Protein AF-A0A1V6EMI9-F1 (afdb_monomer_lite)

Secondary structure (DSSP, 8-state):
--SSSEEEEE---SS-SS----EEEEEES-EEE---PPPPTT--GGGGTSPTTEEEEEES-EEEEEES-EEEEESSEEEEEE-TTTTT----S----TT-PPP----BS-EEES-EEEEESSS--GGGTS-SSSSHHHHHHHHHHHH-SS--SEEE--B----TTTEES-B-TTSS-B-BEE-GGG--EEES-EEES-TTSSSS-TT-EE--HHHHHTT---S--S------SSSTTTT---B--------

Sequence (251 aa):
MYDNTGGILVFALKAPPRFKTTENVVVRNNRITDNNTPPFVNASGLVLTIPPGTGVMVLASQNVEVYNNTITKHKTTGVLLISAYAANEEDNSGIKDSQGKVYDNFGKGNYVHNNTIKDFGYAPGGAFAKPGSEGGLKDFTDAFMAGYKNFPAVMWDGVMDPNPAVSAGVDVSTGYPLGGNYTGNYKVCSTANGVTPPVTSVGVSYQNLDLNLFGLMTQTSSFAFPNPPRLEKSGANACTITLPPVTGYPS

pLDDT: mean 73.1, std 16.99, range [35.22, 98.25]

Foldseek 3Di:
DEQAQEAAEQDDDLPDQPTQAGEQAEAADEEFEHQADQPDPPDDDLSLLDWGQERYEYELYEQYEYAHYEFYQGQQARYEYEFCLLSPVPDPDQPQHVPGDGRRRHYFLYEAAHYAFENAAQHIGRCLNCLVDPFQSVCVSCVCVVQPRGAAHYEYAQFDDPPPVFWPQFDCVVVTGGFGWGDDSRFQFYDHYNYPVAQVPHPAGSNYDHHPSNCSSVVQDDPPFPRAPHQPCDDPRHGGRGGHRDDDGDD

Radius of gyration: 16.86 Å; chains: 1; bounding box: 44×45×46 Å

Structure (mmCIF, N/CA/C/O backbone):
data_AF-A0A1V6EMI9-F1
#
_entry.id   AF-A0A1V6EMI9-F1
#
loop_
_atom_site.group_PDB
_atom_site.id
_atom_site.type_symbol
_atom_site.label_atom_id
_atom_site.label_alt_id
_atom_site.label_comp_id
_atom_site.label_asym_id
_atom_site.label_entity_id
_atom_site.label_seq_id
_atom_site.pdbx_PDB_ins_code
_atom_site.Cartn_x
_atom_site.Cartn_y
_atom_site.Cartn_z
_atom_site.occupancy
_atom_site.B_iso_or_equiv
_atom_site.auth_seq_id
_atom_site.auth_comp_id
_atom_site.auth_asym_id
_atom_site.auth_atom_id
_atom_site.pdbx_PDB_model_num
ATOM 1 N N . MET A 1 1 ? -14.556 -11.961 4.311 1.00 82.00 1 MET A N 1
ATOM 2 C CA . MET A 1 1 ? -13.205 -12.527 4.491 1.00 82.00 1 MET A CA 1
ATOM 3 C C . MET A 1 1 ? -12.714 -12.195 5.893 1.00 82.00 1 MET A C 1
ATOM 5 O O . MET A 1 1 ? -12.785 -11.024 6.266 1.00 82.00 1 MET A O 1
ATOM 9 N N . TYR A 1 2 ? -12.302 -13.203 6.662 1.00 91.50 2 TYR A N 1
ATOM 10 C CA . TYR A 1 2 ? -11.851 -13.073 8.052 1.00 91.50 2 TYR A CA 1
ATOM 11 C C . TYR A 1 2 ? -10.902 -14.214 8.450 1.00 91.50 2 TYR A C 1
ATOM 13 O O . TYR A 1 2 ? -10.838 -15.203 7.720 1.00 91.50 2 TYR A O 1
ATOM 21 N N . ASP A 1 3 ? -10.166 -14.044 9.555 1.00 89.44 3 ASP A N 1
ATOM 22 C CA . ASP A 1 3 ? -9.217 -15.008 10.146 1.00 89.44 3 ASP A CA 1
ATOM 23 C C . ASP A 1 3 ? -8.022 -15.415 9.258 1.00 89.44 3 ASP A C 1
ATOM 25 O O . ASP A 1 3 ? -7.440 -16.489 9.414 1.00 89.44 3 ASP A O 1
ATOM 29 N N . ASN A 1 4 ? -7.596 -14.536 8.348 1.00 88.19 4 ASN A N 1
ATOM 30 C CA . ASN A 1 4 ? -6.380 -14.720 7.542 1.00 88.19 4 ASN A CA 1
ATOM 31 C C . ASN A 1 4 ? -5.232 -13.832 8.036 1.00 88.19 4 ASN A C 1
ATOM 33 O O . ASN A 1 4 ? -5.419 -12.995 8.917 1.00 88.19 4 ASN A O 1
ATOM 37 N N . THR A 1 5 ? -4.042 -13.990 7.454 1.00 86.31 5 THR A N 1
ATOM 38 C CA . THR A 1 5 ? -2.892 -13.126 7.756 1.00 86.31 5 THR A CA 1
ATOM 39 C C . THR A 1 5 ? -3.101 -11.710 7.236 1.00 86.31 5 THR A C 1
ATOM 41 O O . THR A 1 5 ? -2.898 -10.738 7.957 1.00 86.31 5 THR A O 1
ATOM 44 N N . GLY A 1 6 ? -3.559 -11.603 5.994 1.00 87.12 6 GLY A N 1
ATOM 45 C CA . GLY A 1 6 ? -4.082 -10.385 5.392 1.00 87.12 6 GLY A CA 1
ATOM 46 C C . GLY A 1 6 ? -5.407 -10.698 4.710 1.00 87.12 6 GLY A C 1
ATOM 47 O O . GLY A 1 6 ? -5.744 -11.865 4.518 1.00 87.12 6 GLY A O 1
ATOM 48 N N . GLY A 1 7 ? -6.185 -9.668 4.392 1.00 92.12 7 GLY A N 1
ATOM 49 C CA . GLY A 1 7 ? -7.438 -9.839 3.670 1.00 92.12 7 GLY A CA 1
ATOM 50 C C . GLY A 1 7 ? -7.208 -10.042 2.170 1.00 92.12 7 GLY A C 1
ATOM 51 O O . GLY A 1 7 ? -6.678 -11.061 1.736 1.00 92.12 7 GLY A O 1
ATOM 52 N N . ILE A 1 8 ? -7.663 -9.091 1.356 1.00 94.69 8 ILE A N 1
ATOM 53 C CA . ILE A 1 8 ? -7.610 -9.216 -0.108 1.00 94.69 8 ILE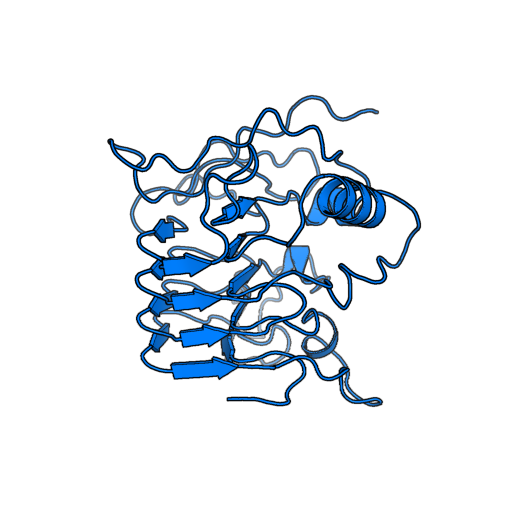 A CA 1
ATOM 54 C C . ILE A 1 8 ? -6.245 -8.761 -0.621 1.00 94.69 8 ILE A C 1
ATOM 56 O O . ILE A 1 8 ? -5.783 -7.684 -0.259 1.00 94.69 8 ILE A O 1
ATOM 60 N N . LEU A 1 9 ? -5.638 -9.547 -1.509 1.00 91.75 9 LEU A N 1
ATOM 61 C CA . LEU A 1 9 ? -4.377 -9.216 -2.167 1.00 91.75 9 LEU A CA 1
ATOM 62 C C . LEU A 1 9 ? -4.611 -9.038 -3.667 1.00 91.75 9 LEU A C 1
ATOM 64 O O . LEU A 1 9 ? -5.146 -9.931 -4.324 1.00 91.75 9 LEU A O 1
ATOM 68 N N . VAL A 1 10 ? -4.186 -7.901 -4.205 1.00 92.69 10 VAL A 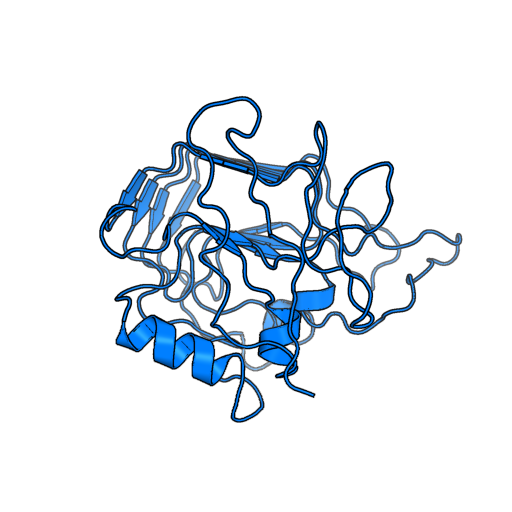N 1
ATOM 69 C CA . VAL A 1 10 ? -4.185 -7.590 -5.637 1.00 92.69 10 VAL A CA 1
ATOM 70 C C . VAL A 1 10 ? -2.729 -7.471 -6.068 1.00 92.69 10 VAL A C 1
ATOM 72 O O . VAL A 1 10 ? -2.049 -6.532 -5.660 1.00 92.69 10 VAL A O 1
ATOM 75 N N . PHE A 1 11 ? -2.227 -8.461 -6.807 1.00 86.94 11 PHE A N 1
ATOM 76 C CA . PHE A 1 11 ? -0.815 -8.544 -7.181 1.00 86.94 11 PHE A CA 1
ATOM 77 C C . PHE A 1 11 ? -0.588 -9.474 -8.375 1.00 86.94 11 PHE A C 1
ATOM 79 O O . PHE A 1 11 ? -1.376 -10.386 -8.635 1.00 86.94 11 PHE A O 1
ATOM 86 N N . ALA A 1 12 ? 0.543 -9.273 -9.053 1.00 77.75 12 ALA A N 1
ATOM 87 C CA . ALA A 1 12 ? 1.135 -10.253 -9.956 1.00 77.75 12 ALA A CA 1
ATOM 88 C C . ALA A 1 12 ? 2.409 -10.798 -9.309 1.00 77.75 12 ALA A C 1
ATOM 90 O O . ALA A 1 12 ? 3.093 -10.089 -8.579 1.00 77.75 12 ALA A O 1
ATOM 91 N N . LEU A 1 13 ? 2.736 -12.061 -9.574 1.00 71.75 13 LEU A N 1
ATOM 92 C CA . LEU A 1 13 ? 3.993 -12.630 -9.105 1.00 71.75 13 LEU A CA 1
ATOM 93 C C . LEU A 1 13 ? 5.119 -12.295 -10.082 1.00 71.75 13 LEU A C 1
ATOM 95 O O . LEU A 1 13 ? 4.997 -12.498 -11.292 1.00 71.75 13 LEU A O 1
ATOM 99 N N . LYS A 1 14 ? 6.269 -11.898 -9.538 1.00 63.94 14 LYS A N 1
ATOM 100 C CA . LYS A 1 14 ? 7.471 -11.619 -10.324 1.00 63.94 14 LYS A CA 1
ATOM 101 C C . LYS A 1 14 ? 8.065 -12.858 -11.006 1.00 63.94 14 LYS A C 1
ATOM 103 O O . LYS A 1 14 ? 8.617 -12.739 -12.094 1.00 63.94 14 LYS A O 1
ATOM 108 N N . ALA A 1 15 ? 7.932 -14.054 -10.424 1.00 62.81 15 ALA A N 1
ATOM 109 C CA . ALA A 1 15 ? 8.567 -15.279 -10.934 1.00 62.81 15 ALA A CA 1
ATOM 110 C C . ALA A 1 15 ? 7.857 -15.939 -12.146 1.00 62.81 15 ALA A C 1
ATOM 112 O O . ALA A 1 15 ? 8.535 -16.285 -13.115 1.00 62.81 15 ALA A O 1
ATOM 113 N N . PRO A 1 16 ? 6.519 -16.103 -12.183 1.00 63.12 16 PRO A N 1
ATOM 114 C CA . PRO A 1 16 ? 5.845 -16.783 -13.288 1.00 63.12 16 PRO A CA 1
ATOM 115 C C . PRO A 1 16 ? 5.941 -16.004 -14.608 1.00 63.12 16 PRO A C 1
ATOM 117 O O . PRO A 1 16 ? 5.776 -14.785 -14.608 1.00 63.12 16 PRO A O 1
ATOM 120 N N . PRO A 1 17 ? 6.140 -16.670 -15.759 1.00 57.44 17 PRO A N 1
ATOM 121 C CA . PRO A 1 17 ? 6.314 -15.997 -17.049 1.00 57.44 17 PRO A CA 1
ATOM 122 C C . PRO A 1 17 ? 5.013 -15.426 -17.638 1.00 57.44 17 PRO A C 1
ATOM 124 O O . PRO A 1 17 ? 5.068 -14.655 -18.583 1.00 57.44 17 PRO A O 1
ATOM 127 N N . ARG A 1 18 ? 3.837 -15.808 -17.116 1.00 58.34 18 ARG A N 1
ATOM 128 C CA . ARG A 1 18 ? 2.541 -15.519 -17.761 1.00 58.34 18 ARG A CA 1
ATOM 129 C C . ARG A 1 18 ? 1.832 -14.257 -17.269 1.00 58.34 18 ARG A C 1
ATOM 131 O O . ARG A 1 18 ? 1.101 -13.653 -18.044 1.00 58.34 18 ARG A O 1
ATOM 138 N N . PHE A 1 19 ? 2.023 -13.861 -16.013 1.00 65.19 19 PHE A N 1
ATOM 139 C CA . PHE A 1 19 ? 1.291 -12.748 -15.401 1.00 65.19 19 PHE A CA 1
ATOM 140 C C . PHE A 1 19 ? 2.292 -11.785 -14.766 1.00 65.19 19 PHE A C 1
ATOM 142 O O . PHE A 1 19 ? 2.785 -12.042 -13.674 1.00 65.19 19 PHE A O 1
ATOM 149 N N . LYS A 1 20 ? 2.635 -10.715 -15.492 1.00 66.81 20 LYS A N 1
ATOM 150 C CA . LYS A 1 20 ? 3.629 -9.699 -15.088 1.00 66.81 20 LYS A CA 1
ATOM 151 C C . LYS A 1 20 ? 3.021 -8.319 -14.826 1.00 66.81 20 LYS A C 1
ATOM 153 O O . LYS A 1 20 ? 3.739 -7.386 -14.492 1.00 66.81 20 LYS A O 1
ATOM 158 N N . THR A 1 21 ? 1.715 -8.188 -15.023 1.00 75.38 21 THR A N 1
ATOM 159 C CA . THR A 1 21 ? 0.973 -6.945 -14.834 1.00 75.38 21 THR A CA 1
ATOM 160 C C . THR A 1 21 ? -0.353 -7.302 -14.192 1.00 75.38 21 THR A C 1
ATOM 162 O O . THR A 1 21 ? -1.001 -8.263 -14.610 1.00 75.38 21 THR A O 1
ATOM 165 N N . THR A 1 22 ? -0.738 -6.529 -13.185 1.00 86.25 22 THR A N 1
ATOM 166 C CA . THR A 1 22 ? -2.082 -6.556 -12.616 1.00 86.25 22 THR A CA 1
ATOM 167 C C . THR A 1 22 ? -2.692 -5.203 -12.892 1.00 86.25 22 THR A C 1
ATOM 169 O O . THR A 1 22 ? -2.203 -4.199 -12.381 1.00 86.25 22 THR A O 1
ATOM 172 N N . GLU A 1 23 ? -3.712 -5.170 -13.739 1.00 90.00 23 GLU A N 1
ATOM 173 C CA . GLU A 1 23 ? -4.362 -3.931 -14.144 1.00 90.00 23 GLU A CA 1
ATOM 174 C C . GLU A 1 23 ? -5.882 -4.070 -14.184 1.00 90.00 23 GLU A C 1
ATOM 176 O O . GLU A 1 23 ? -6.401 -5.162 -14.418 1.00 90.00 23 GLU A O 1
ATOM 181 N N . ASN A 1 24 ? -6.586 -2.952 -13.987 1.00 93.06 24 ASN A N 1
ATOM 182 C CA . ASN A 1 24 ? -8.043 -2.844 -14.126 1.00 93.06 24 ASN A CA 1
ATOM 183 C C . ASN A 1 24 ? -8.803 -3.793 -13.180 1.00 93.06 24 ASN A C 1
ATOM 185 O O . ASN A 1 24 ? -9.664 -4.573 -13.595 1.00 93.06 24 ASN A O 1
ATOM 189 N N . VAL A 1 25 ? -8.466 -3.734 -11.889 1.00 96.06 25 VAL A N 1
ATOM 190 C CA . VAL A 1 25 ? -9.045 -4.597 -10.849 1.00 96.06 25 VAL A CA 1
ATOM 191 C C . VAL A 1 25 ? -10.015 -3.810 -9.980 1.00 96.06 25 VAL A C 1
ATOM 193 O O . VAL A 1 25 ? -9.707 -2.715 -9.524 1.00 96.06 25 VAL A O 1
ATOM 196 N N . VAL A 1 26 ? -11.171 -4.405 -9.682 1.00 97.38 26 VAL A N 1
ATOM 197 C CA . VAL A 1 26 ? -12.168 -3.813 -8.786 1.00 97.38 26 VAL A CA 1
ATOM 198 C C . VAL A 1 26 ? -12.357 -4.681 -7.545 1.00 97.38 26 VAL A C 1
ATOM 200 O O . VAL A 1 26 ? -12.773 -5.837 -7.636 1.00 97.38 26 VAL A O 1
ATOM 203 N N . VAL A 1 27 ? -12.122 -4.095 -6.372 1.00 97.94 27 VAL A N 1
ATOM 204 C CA . VAL A 1 27 ? -12.402 -4.690 -5.060 1.00 97.94 27 VAL A CA 1
ATOM 205 C C . VAL A 1 27 ? -13.554 -3.924 -4.428 1.00 97.94 27 VAL A C 1
ATOM 207 O O . VAL A 1 27 ? -13.368 -2.830 -3.893 1.00 97.94 27 VAL A O 1
ATOM 210 N N . ARG A 1 28 ? -14.764 -4.488 -4.474 1.00 97.69 28 ARG A N 1
ATOM 211 C CA . ARG A 1 28 ? -15.961 -3.779 -4.009 1.00 97.69 28 ARG A CA 1
ATOM 212 C C . ARG A 1 28 ? -16.967 -4.613 -3.244 1.00 97.69 28 ARG A C 1
ATOM 214 O O . ARG A 1 28 ? -17.102 -5.806 -3.501 1.00 97.69 28 ARG A O 1
ATOM 221 N N . ASN A 1 29 ? -17.740 -3.943 -2.388 1.00 98.00 29 ASN A N 1
ATOM 222 C CA . ASN A 1 29 ? -18.869 -4.519 -1.647 1.00 98.00 29 ASN A CA 1
ATOM 223 C C . ASN A 1 29 ? -18.488 -5.730 -0.776 1.00 98.00 29 ASN A C 1
ATOM 225 O O . ASN A 1 29 ? -19.304 -6.620 -0.540 1.00 98.00 29 ASN A O 1
ATOM 229 N N . ASN A 1 30 ? -17.248 -5.773 -0.286 1.00 98.19 30 ASN A N 1
ATOM 230 C CA . ASN A 1 30 ? -16.781 -6.849 0.578 1.00 98.19 30 ASN A CA 1
ATOM 231 C C . ASN A 1 30 ? -16.927 -6.488 2.054 1.00 98.19 30 ASN A C 1
ATOM 233 O O . ASN A 1 30 ? -16.799 -5.331 2.460 1.00 98.19 30 ASN A O 1
ATOM 237 N N . ARG A 1 31 ? -17.083 -7.522 2.883 1.00 97.94 31 ARG A N 1
ATOM 238 C CA . ARG A 1 31 ? -16.857 -7.439 4.327 1.00 97.94 31 ARG A CA 1
ATOM 239 C C . ARG A 1 31 ? -15.525 -8.100 4.668 1.00 97.94 31 ARG A C 1
ATOM 241 O O . ARG A 1 31 ? -15.396 -9.325 4.585 1.00 97.94 31 ARG A O 1
ATOM 248 N N . ILE A 1 32 ? -14.539 -7.282 5.017 1.00 97.88 32 ILE A N 1
ATOM 249 C CA . ILE A 1 32 ? -13.143 -7.667 5.237 1.00 97.88 32 ILE A CA 1
ATOM 250 C C . ILE A 1 32 ? -12.812 -7.355 6.690 1.00 97.88 32 ILE A C 1
ATOM 252 O O . ILE A 1 32 ? -12.623 -6.196 7.053 1.00 97.88 32 ILE A O 1
ATOM 256 N N . THR A 1 33 ? -12.784 -8.369 7.545 1.00 96.75 33 THR A N 1
ATOM 257 C CA . THR A 1 33 ? -12.688 -8.153 8.990 1.00 96.75 33 THR A CA 1
ATOM 258 C C . THR A 1 33 ? -11.702 -9.099 9.636 1.00 96.75 33 THR A C 1
ATOM 260 O O . THR A 1 33 ? -11.646 -10.243 9.224 1.00 96.75 33 THR A O 1
ATOM 263 N N . ASP A 1 34 ? -10.970 -8.643 10.648 1.00 94.25 34 ASP A N 1
ATOM 264 C CA . ASP A 1 34 ? -10.196 -9.516 11.545 1.00 94.25 34 ASP A CA 1
ATOM 265 C C . ASP A 1 34 ? -9.194 -10.444 10.830 1.00 94.25 34 ASP A C 1
ATOM 267 O O . ASP A 1 34 ? -9.088 -11.632 11.117 1.00 94.25 34 ASP A O 1
ATOM 271 N N . ASN A 1 35 ? -8.468 -9.919 9.837 1.00 91.44 35 ASN A N 1
ATOM 272 C CA . ASN A 1 35 ? -7.419 -10.692 9.164 1.00 91.44 35 ASN A CA 1
ATOM 273 C C . ASN A 1 35 ? -6.084 -10.408 9.856 1.00 91.44 35 ASN A C 1
ATOM 275 O O . ASN A 1 35 ? -5.284 -9.614 9.379 1.00 91.44 35 ASN A O 1
ATOM 279 N N . ASN A 1 36 ? -5.913 -11.019 11.031 1.00 90.81 36 ASN A N 1
ATOM 280 C CA . ASN A 1 36 ? -4.854 -10.728 11.997 1.00 90.81 36 ASN A CA 1
ATOM 281 C C . ASN A 1 36 ? -4.000 -11.946 12.384 1.00 90.81 36 ASN A C 1
ATOM 283 O O . ASN A 1 36 ? -3.256 -11.872 13.377 1.00 90.81 36 ASN A O 1
ATOM 287 N N . THR A 1 37 ? -4.156 -13.076 11.686 1.00 88.31 37 THR A N 1
ATOM 288 C CA . THR A 1 37 ? -3.450 -14.314 12.033 1.00 88.31 37 THR A CA 1
ATOM 289 C C . THR A 1 37 ? -1.976 -14.233 11.623 1.00 88.31 37 THR A C 1
ATOM 291 O O . THR A 1 37 ? -1.623 -13.506 10.695 1.00 88.31 37 THR A O 1
ATOM 294 N N . PRO A 1 38 ? -1.060 -14.928 12.315 1.00 83.25 38 PRO A N 1
ATOM 295 C CA . PRO A 1 38 ? 0.319 -15.025 11.848 1.00 83.25 38 PRO A CA 1
ATOM 296 C C . PRO A 1 38 ? 0.386 -15.650 10.442 1.00 83.25 38 PRO A C 1
ATOM 298 O O . PRO A 1 38 ? -0.498 -16.439 10.095 1.00 83.25 38 PRO A O 1
ATOM 301 N N . PRO A 1 39 ? 1.423 -15.347 9.639 1.00 75.94 39 PRO A N 1
ATOM 302 C CA . PRO A 1 39 ? 1.696 -16.096 8.418 1.00 75.94 39 PRO A CA 1
ATOM 303 C C . PRO A 1 39 ? 1.836 -17.590 8.722 1.00 75.94 39 PRO A C 1
ATOM 305 O O . PRO A 1 39 ? 2.216 -17.981 9.830 1.00 75.94 39 PRO A O 1
ATOM 308 N N . PHE A 1 40 ? 1.559 -18.436 7.731 1.00 77.44 40 PHE A N 1
ATOM 309 C CA . PHE A 1 40 ? 1.754 -19.876 7.878 1.00 77.44 40 PHE A CA 1
ATOM 310 C C . PHE A 1 40 ? 3.226 -20.185 8.195 1.00 77.44 40 PHE A C 1
ATOM 312 O O . PHE A 1 40 ? 4.118 -19.602 7.584 1.00 77.44 40 PHE A O 1
ATOM 319 N N . VAL A 1 41 ? 3.492 -21.125 9.109 1.00 68.81 41 VAL A N 1
ATOM 320 C CA . VAL A 1 41 ? 4.858 -21.420 9.605 1.00 68.81 41 VAL A CA 1
ATOM 321 C C . VAL A 1 41 ? 5.821 -21.830 8.481 1.00 68.81 41 VAL A C 1
ATOM 323 O O . VAL A 1 41 ? 7.011 -21.553 8.556 1.00 68.81 41 VAL A O 1
ATOM 326 N N . ASN A 1 42 ? 5.289 -22.432 7.414 1.00 72.12 42 ASN A N 1
ATOM 327 C CA . ASN A 1 42 ? 6.046 -22.867 6.237 1.00 72.12 42 ASN A CA 1
ATOM 328 C C . ASN A 1 42 ? 5.802 -21.976 5.004 1.00 72.12 42 ASN A C 1
ATOM 330 O O . ASN A 1 42 ? 6.093 -22.393 3.883 1.00 72.12 42 ASN A O 1
ATOM 334 N N . ALA A 1 43 ? 5.201 -20.794 5.176 1.00 68.75 43 ALA A N 1
ATOM 335 C CA . ALA A 1 43 ? 5.039 -19.848 4.079 1.00 68.75 43 ALA A CA 1
ATOM 336 C C . ALA A 1 43 ? 6.413 -19.356 3.605 1.00 68.75 43 ALA A C 1
ATOM 338 O O . ALA A 1 43 ? 7.345 -19.211 4.391 1.00 68.75 43 ALA A O 1
ATOM 339 N N . SER A 1 44 ? 6.530 -19.093 2.308 1.00 63.09 44 SER A N 1
ATOM 340 C CA . SER A 1 44 ? 7.736 -18.554 1.687 1.00 63.09 44 SER A CA 1
ATOM 341 C C . SER A 1 44 ? 7.369 -17.569 0.576 1.00 63.09 44 SER A C 1
ATOM 343 O O . SER A 1 44 ? 6.222 -17.514 0.120 1.00 63.09 44 SER A O 1
ATOM 345 N N . GLY A 1 45 ? 8.344 -16.763 0.153 1.00 66.31 45 GLY A N 1
ATOM 346 C CA . GLY A 1 45 ? 8.160 -15.758 -0.893 1.00 66.31 45 GLY A CA 1
ATOM 347 C C . GLY A 1 45 ? 7.320 -14.557 -0.448 1.00 66.31 45 GLY A C 1
ATOM 348 O O . GLY A 1 45 ? 7.251 -14.235 0.737 1.00 66.31 45 GLY A O 1
ATOM 349 N N . LEU A 1 46 ? 6.669 -13.906 -1.417 1.00 66.62 46 LEU A N 1
ATOM 350 C CA . LEU A 1 46 ? 5.938 -12.644 -1.241 1.00 66.62 46 LEU A CA 1
ATOM 351 C C . LEU A 1 46 ? 4.866 -12.692 -0.136 1.00 66.62 46 LEU A C 1
ATOM 353 O O . LEU A 1 46 ? 4.578 -11.689 0.502 1.00 66.62 46 LEU A O 1
ATOM 357 N N . VAL A 1 47 ? 4.296 -13.862 0.157 1.00 63.75 47 VAL A N 1
ATOM 358 C CA . VAL A 1 47 ? 3.267 -13.997 1.203 1.00 63.75 47 VAL A CA 1
ATOM 359 C C . VAL A 1 47 ? 3.798 -13.617 2.596 1.00 63.75 47 VAL A C 1
ATOM 361 O O . VAL A 1 47 ? 3.022 -13.189 3.446 1.00 63.75 47 VAL A O 1
ATOM 364 N N . LEU A 1 48 ? 5.113 -13.719 2.833 1.00 67.94 48 LEU A N 1
ATOM 365 C CA . LEU A 1 48 ? 5.743 -13.292 4.088 1.00 67.94 48 LEU A CA 1
ATOM 366 C C . LEU A 1 48 ? 5.936 -11.774 4.197 1.00 67.94 48 LEU A C 1
ATOM 368 O O . LEU A 1 48 ? 6.107 -11.270 5.306 1.00 67.94 48 LEU A O 1
ATOM 372 N N . THR A 1 49 ? 5.929 -11.048 3.077 1.00 66.88 49 THR A N 1
ATOM 373 C CA . THR A 1 49 ? 6.150 -9.592 3.064 1.00 66.88 49 THR A CA 1
ATOM 374 C C . THR A 1 49 ? 4.868 -8.822 3.373 1.00 66.88 49 THR A C 1
ATOM 376 O O . THR A 1 49 ? 4.919 -7.641 3.707 1.00 66.88 49 THR A O 1
ATOM 379 N N . ILE A 1 50 ? 3.719 -9.508 3.342 1.00 70.50 50 ILE A N 1
ATOM 380 C CA . ILE A 1 50 ? 2.418 -8.979 3.746 1.00 70.50 50 ILE A CA 1
ATOM 381 C C . ILE A 1 50 ? 2.436 -8.746 5.260 1.00 70.50 50 ILE A C 1
ATOM 383 O O . ILE A 1 50 ? 2.521 -9.709 6.029 1.00 70.50 50 ILE A O 1
ATOM 387 N N . PRO A 1 51 ? 2.283 -7.500 5.731 1.00 77.50 51 PRO A N 1
ATOM 388 C CA . PRO A 1 51 ? 2.127 -7.245 7.151 1.00 77.50 51 PRO A CA 1
ATOM 389 C C . PRO A 1 51 ? 0.833 -7.899 7.652 1.00 77.50 51 PRO A C 1
ATOM 391 O O . PRO A 1 51 ? -0.245 -7.563 7.141 1.00 77.50 51 PRO A O 1
ATOM 394 N N . PRO A 1 52 ? 0.894 -8.795 8.656 1.00 83.69 52 PRO A N 1
ATOM 395 C CA . PRO A 1 52 ? -0.302 -9.334 9.282 1.00 83.69 52 PRO A CA 1
ATOM 396 C C . PRO A 1 52 ? -1.212 -8.209 9.774 1.00 83.69 52 PRO A C 1
ATOM 398 O O . PRO A 1 52 ? -0.720 -7.217 10.316 1.00 83.69 52 PRO A O 1
ATOM 401 N N . GLY A 1 53 ? -2.527 -8.329 9.604 1.00 87.69 53 GLY A N 1
ATOM 402 C CA . GLY A 1 53 ? -3.435 -7.225 9.928 1.00 87.69 53 GLY A CA 1
ATOM 403 C C . GLY A 1 53 ? -3.587 -6.185 8.826 1.00 87.69 53 GLY A C 1
ATOM 404 O O . GLY A 1 53 ? -3.942 -5.051 9.139 1.00 87.69 53 GLY A O 1
ATOM 405 N N . THR A 1 54 ? -3.281 -6.523 7.573 1.00 91.75 54 THR A N 1
ATOM 406 C CA . THR A 1 54 ? -3.589 -5.681 6.407 1.00 91.75 54 THR A CA 1
ATOM 407 C C . THR A 1 54 ? -4.937 -6.098 5.821 1.00 91.75 54 THR A C 1
ATOM 409 O O . THR A 1 54 ? -5.126 -7.264 5.471 1.00 91.75 54 THR A O 1
ATOM 412 N N . GLY A 1 55 ? -5.881 -5.162 5.685 1.00 94.81 55 GLY A N 1
ATOM 413 C CA . GLY A 1 55 ? -7.212 -5.456 5.147 1.00 94.81 55 GLY A CA 1
ATOM 414 C C . GLY A 1 55 ? -7.222 -5.723 3.644 1.00 94.81 55 GLY A C 1
ATOM 415 O O . GLY A 1 55 ? -7.693 -6.768 3.199 1.00 94.81 55 GLY A O 1
ATOM 416 N N . VAL A 1 56 ? -6.697 -4.792 2.859 1.00 95.75 56 VAL A N 1
ATOM 417 C CA . VAL A 1 56 ? -6.492 -4.946 1.415 1.00 95.75 56 VAL A CA 1
ATOM 418 C C . VAL A 1 56 ? -5.064 -4.538 1.094 1.00 95.75 56 VAL A C 1
ATOM 420 O O . VAL A 1 56 ? -4.635 -3.480 1.535 1.00 95.75 56 VAL A O 1
ATOM 423 N N . MET A 1 57 ? -4.337 -5.340 0.326 1.00 93.38 57 MET A N 1
ATOM 424 C CA . MET A 1 57 ? -3.015 -4.989 -0.188 1.00 93.38 57 MET A CA 1
ATOM 425 C C . MET A 1 57 ? -3.061 -4.937 -1.710 1.00 93.38 57 MET A C 1
ATOM 427 O O . MET A 1 57 ? -3.525 -5.878 -2.353 1.00 93.38 57 MET A O 1
ATOM 431 N N . VAL A 1 58 ? -2.568 -3.844 -2.278 1.00 93.31 58 VAL A N 1
ATOM 432 C CA . VAL A 1 58 ? -2.409 -3.640 -3.716 1.00 93.31 58 VAL A CA 1
ATOM 433 C C . VAL A 1 58 ? -0.920 -3.492 -3.987 1.00 93.31 58 VAL A C 1
ATOM 435 O O . VAL A 1 58 ? -0.334 -2.457 -3.673 1.00 93.31 58 VAL A O 1
ATOM 438 N N . LEU A 1 59 ? -0.312 -4.541 -4.533 1.00 89.69 59 LEU A N 1
ATOM 439 C CA . LEU A 1 59 ? 1.116 -4.596 -4.825 1.00 89.69 59 LEU A CA 1
ATOM 440 C C . LEU A 1 59 ? 1.359 -4.340 -6.310 1.00 89.69 59 LEU A C 1
ATOM 442 O O . LEU A 1 59 ? 0.829 -5.081 -7.140 1.00 89.69 59 LEU A O 1
ATOM 446 N N . ALA A 1 60 ? 2.160 -3.318 -6.627 1.00 86.88 60 ALA A N 1
ATOM 447 C CA . ALA A 1 60 ? 2.672 -3.025 -7.973 1.00 86.88 60 ALA A CA 1
ATOM 448 C C . ALA A 1 60 ? 1.609 -3.168 -9.088 1.00 86.88 60 ALA A C 1
ATOM 450 O O . ALA A 1 60 ? 1.846 -3.732 -10.154 1.00 86.88 60 ALA A O 1
ATOM 451 N N . SER A 1 61 ? 0.385 -2.718 -8.796 1.00 91.00 61 SER A N 1
ATOM 452 C CA . SER A 1 61 ? -0.783 -2.891 -9.663 1.00 91.00 61 SER A CA 1
ATOM 453 C C . SER A 1 61 ? -1.282 -1.551 -10.191 1.00 91.00 61 SER A C 1
ATOM 455 O O . SER A 1 61 ? -1.061 -0.504 -9.572 1.00 91.00 61 SER A O 1
ATOM 457 N N . GLN A 1 62 ? -1.966 -1.598 -11.333 1.00 90.75 62 GLN A N 1
ATOM 458 C CA . GLN A 1 62 ? -2.429 -0.431 -12.072 1.00 90.75 62 GLN A CA 1
ATOM 459 C C . GLN A 1 62 ? -3.956 -0.361 -12.125 1.00 90.75 62 GLN A C 1
ATOM 461 O O . GLN A 1 62 ? -4.624 -1.386 -12.252 1.00 90.75 62 GLN A O 1
ATOM 466 N N . ASN A 1 63 ? -4.530 0.839 -12.081 1.00 92.88 63 ASN A N 1
ATOM 467 C CA . ASN A 1 63 ? -5.976 1.041 -12.249 1.00 92.88 63 ASN A CA 1
ATOM 468 C C . ASN A 1 63 ? -6.817 0.163 -11.301 1.00 92.88 63 ASN A C 1
ATOM 470 O O . ASN A 1 63 ? -7.782 -0.479 -11.726 1.00 92.88 63 ASN A O 1
ATOM 474 N N . VAL A 1 64 ? -6.407 0.067 -10.032 1.00 95.88 64 VAL A N 1
ATOM 475 C CA . VAL A 1 64 ? -7.140 -0.694 -9.014 1.00 95.88 64 VAL A CA 1
ATOM 476 C C . VAL A 1 64 ? -8.118 0.219 -8.289 1.00 95.88 64 VAL A C 1
ATOM 478 O O . VAL A 1 64 ? -7.720 1.234 -7.725 1.00 95.88 64 VAL A O 1
ATOM 481 N N . GLU A 1 65 ? -9.389 -0.166 -8.253 1.00 95.88 65 GLU A N 1
ATOM 482 C CA . GLU A 1 65 ? -10.449 0.567 -7.562 1.00 95.88 65 GLU A CA 1
ATOM 483 C C . GLU A 1 65 ? -10.942 -0.235 -6.348 1.00 95.88 65 GLU A C 1
ATOM 485 O O . GLU A 1 65 ? -11.457 -1.350 -6.475 1.00 95.88 65 GLU A O 1
ATOM 490 N N . VAL A 1 66 ? -10.786 0.324 -5.148 1.00 97.19 66 VAL A N 1
ATOM 491 C CA . VAL A 1 66 ? -11.202 -0.278 -3.876 1.00 97.19 66 VAL A CA 1
ATOM 492 C C . VAL A 1 66 ? -12.320 0.567 -3.281 1.00 97.19 66 VAL A C 1
ATOM 494 O O . VAL A 1 66 ? -12.053 1.640 -2.733 1.00 97.19 66 VAL A O 1
ATOM 497 N N . TYR A 1 67 ? -13.569 0.097 -3.356 1.00 96.44 67 TYR A N 1
ATOM 498 C CA . TYR A 1 67 ? -14.709 0.909 -2.923 1.00 96.44 67 TYR A CA 1
ATOM 499 C C . TYR A 1 67 ? -15.896 0.168 -2.316 1.00 96.44 67 TYR A C 1
ATOM 501 O O . TYR A 1 67 ? -16.119 -1.015 -2.556 1.00 96.44 67 TYR A O 1
ATOM 509 N N . ASN A 1 68 ? -16.699 0.881 -1.520 1.00 97.38 68 ASN A N 1
ATOM 510 C CA . ASN A 1 68 ? -17.882 0.339 -0.835 1.00 97.38 68 ASN A CA 1
ATOM 511 C C . ASN A 1 68 ? -17.596 -0.928 -0.005 1.00 97.38 68 ASN A C 1
ATOM 513 O O . ASN A 1 68 ? -18.486 -1.746 0.231 1.00 97.38 68 ASN A O 1
ATOM 517 N N . ASN A 1 69 ? -16.357 -1.120 0.451 1.00 98.25 69 ASN A N 1
ATOM 518 C CA . ASN A 1 69 ? -16.016 -2.220 1.342 1.00 98.25 69 ASN A CA 1
ATOM 519 C C . ASN A 1 69 ? -16.222 -1.797 2.797 1.00 98.25 69 ASN A C 1
ATOM 521 O O . ASN A 1 69 ? -16.022 -0.639 3.172 1.00 98.25 69 ASN A O 1
ATOM 525 N N . THR A 1 70 ? -16.575 -2.760 3.643 1.00 97.94 70 THR A N 1
ATOM 526 C CA . THR A 1 70 ? -16.478 -2.610 5.096 1.00 97.94 70 THR A CA 1
ATOM 527 C C . THR A 1 70 ? -15.214 -3.310 5.577 1.00 97.94 70 THR A C 1
ATOM 529 O O . THR A 1 70 ? -15.142 -4.540 5.536 1.00 97.94 70 THR A O 1
ATOM 532 N N . ILE A 1 71 ? -14.234 -2.524 6.019 1.00 97.31 71 ILE A N 1
ATOM 533 C CA . ILE A 1 71 ? -12.891 -2.962 6.405 1.00 97.31 71 ILE A CA 1
ATOM 534 C C . ILE A 1 71 ? -12.712 -2.693 7.899 1.00 97.31 71 ILE A C 1
ATOM 536 O O . ILE A 1 71 ? -12.652 -1.539 8.318 1.00 97.31 71 ILE A O 1
ATOM 540 N N . THR A 1 72 ? -12.687 -3.737 8.727 1.00 95.81 72 THR A N 1
ATOM 541 C CA . THR A 1 72 ? -12.739 -3.556 10.188 1.00 95.81 72 THR A CA 1
ATOM 542 C C . THR A 1 72 ? -11.795 -4.463 10.963 1.00 95.81 72 THR A C 1
ATOM 544 O O . THR A 1 72 ? -11.603 -5.608 10.570 1.00 95.81 72 THR A O 1
ATOM 547 N N . LYS A 1 73 ? -11.296 -4.007 12.118 1.00 93.81 73 LYS A N 1
ATOM 548 C CA . LYS A 1 73 ? -10.533 -4.841 13.070 1.00 93.81 73 LYS A CA 1
ATOM 549 C C . LYS A 1 73 ? -9.229 -5.378 12.478 1.00 93.81 73 LYS A C 1
ATOM 551 O O . LYS A 1 73 ? -8.976 -6.575 12.517 1.00 93.81 73 LYS A O 1
ATOM 556 N N . HIS A 1 74 ? -8.422 -4.504 11.887 1.00 92.06 74 HIS A N 1
ATOM 557 C CA . HIS A 1 74 ? -7.161 -4.875 11.232 1.00 92.06 74 HIS A CA 1
ATOM 558 C C . HIS A 1 74 ? -5.976 -4.288 11.984 1.00 92.06 74 HIS A C 1
ATOM 560 O O . HIS A 1 74 ? -5.862 -3.075 12.113 1.00 92.06 74 HIS A O 1
ATOM 566 N N . LYS A 1 75 ? -5.079 -5.136 12.478 1.00 89.69 75 LYS A N 1
ATOM 567 C CA . LYS A 1 75 ? -3.957 -4.743 13.338 1.00 89.69 75 LYS A CA 1
ATOM 568 C C . LYS A 1 75 ? -3.028 -3.686 12.717 1.00 89.69 75 LYS A C 1
ATOM 570 O O . LYS A 1 75 ? -2.577 -2.806 13.444 1.00 89.69 75 LYS A O 1
ATOM 575 N N . THR A 1 76 ? -2.804 -3.722 11.400 1.00 86.75 76 THR A N 1
ATOM 576 C CA . THR A 1 76 ? -1.835 -2.862 10.692 1.00 86.75 76 THR A CA 1
ATOM 577 C C . THR A 1 76 ? -2.481 -1.720 9.922 1.00 86.75 76 THR A C 1
ATOM 579 O O . THR A 1 76 ? -2.240 -0.563 10.238 1.00 86.75 76 THR A O 1
ATOM 582 N N . THR A 1 77 ? -3.294 -1.999 8.906 1.00 88.56 77 THR A N 1
ATOM 583 C CA . THR A 1 77 ? -3.934 -0.944 8.104 1.00 88.56 77 THR A CA 1
ATOM 584 C C . THR A 1 77 ? -5.175 -1.474 7.399 1.00 88.56 77 THR A C 1
ATOM 586 O O . THR A 1 77 ? -5.333 -2.682 7.201 1.00 88.56 77 THR A O 1
ATOM 589 N N . GLY A 1 78 ? -6.078 -0.570 7.021 1.00 92.31 78 GLY A N 1
ATOM 590 C CA . GLY A 1 78 ? -7.245 -0.921 6.222 1.00 92.31 78 GLY A CA 1
ATOM 591 C C . GLY A 1 78 ? -6.856 -1.282 4.790 1.00 92.31 78 GLY A C 1
ATOM 592 O O . GLY A 1 78 ? -7.224 -2.354 4.311 1.00 92.31 78 GLY A O 1
ATOM 593 N N . VAL A 1 79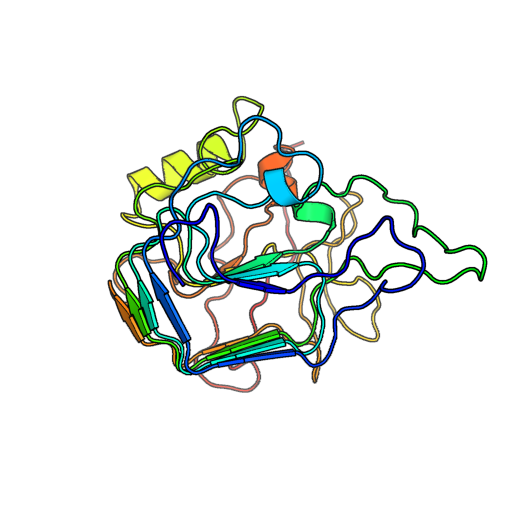 ? -6.103 -0.408 4.120 1.00 92.38 79 VAL A N 1
ATOM 594 C CA . VAL A 1 79 ? -5.650 -0.593 2.736 1.00 92.38 79 VAL A CA 1
ATOM 595 C C . VAL A 1 79 ? -4.180 -0.193 2.603 1.00 92.38 79 VAL A C 1
ATOM 597 O O . VAL A 1 79 ? -3.806 0.918 2.956 1.00 92.38 79 VAL A O 1
ATOM 600 N N . LEU A 1 80 ? -3.356 -1.077 2.052 1.00 90.19 80 LEU A N 1
ATOM 601 C CA . LEU A 1 80 ? -1.947 -0.848 1.758 1.00 90.19 80 LEU A CA 1
ATOM 602 C C . LEU A 1 80 ? -1.738 -0.829 0.243 1.00 90.19 80 LEU A C 1
ATOM 604 O O . LEU A 1 80 ? -1.981 -1.829 -0.428 1.00 90.19 80 LEU A O 1
ATOM 608 N N . LEU A 1 81 ? -1.277 0.295 -0.289 1.00 89.31 81 LEU A N 1
ATOM 609 C CA . LEU A 1 81 ? -0.802 0.437 -1.660 1.00 89.31 81 LEU A CA 1
ATOM 610 C C . LEU A 1 81 ? 0.725 0.419 -1.608 1.00 89.31 81 LEU A C 1
ATOM 612 O O . LEU A 1 81 ? 1.320 1.236 -0.912 1.00 89.31 81 LEU A O 1
ATOM 616 N N . ILE A 1 82 ? 1.364 -0.526 -2.287 1.00 85.56 82 ILE A N 1
ATOM 617 C CA . ILE A 1 82 ? 2.805 -0.751 -2.132 1.00 85.56 82 ILE A CA 1
ATOM 618 C C . ILE A 1 82 ? 3.447 -1.159 -3.459 1.00 85.56 82 ILE A C 1
ATOM 620 O O . ILE A 1 82 ? 2.847 -1.854 -4.277 1.00 85.56 82 ILE A O 1
ATOM 624 N N . SER A 1 83 ? 4.659 -0.686 -3.703 1.00 83.62 83 SER A N 1
ATOM 625 C CA . SER A 1 83 ? 5.506 -1.041 -4.836 1.00 83.62 83 SER A CA 1
ATOM 626 C C . SER A 1 83 ? 6.265 -2.339 -4.570 1.00 83.62 83 SER A C 1
ATOM 628 O O . SER A 1 83 ? 6.425 -2.781 -3.430 1.00 83.62 83 SER A O 1
ATOM 630 N N . ALA A 1 84 ? 6.794 -2.941 -5.633 1.00 80.00 84 ALA A N 1
ATOM 631 C CA . ALA A 1 84 ? 7.659 -4.111 -5.509 1.00 80.00 84 ALA A CA 1
ATOM 632 C C . ALA A 1 84 ? 8.962 -3.796 -4.744 1.00 80.00 84 ALA A C 1
ATOM 634 O O . ALA A 1 84 ? 9.476 -4.652 -4.025 1.00 80.00 84 ALA A O 1
ATOM 635 N N . TYR A 1 85 ? 9.452 -2.552 -4.840 1.00 75.44 85 TYR A N 1
ATOM 636 C CA . TYR A 1 85 ? 10.634 -2.079 -4.114 1.00 75.44 85 TYR A CA 1
ATOM 637 C C . TYR A 1 85 ? 10.417 -2.118 -2.602 1.00 75.44 85 TYR A C 1
ATOM 639 O O . TYR A 1 85 ? 11.202 -2.720 -1.873 1.00 75.44 85 TYR A O 1
ATOM 647 N N . ALA A 1 86 ? 9.320 -1.525 -2.125 1.00 76.19 86 ALA A N 1
ATOM 648 C CA . ALA A 1 86 ? 9.023 -1.487 -0.698 1.00 76.19 86 ALA A CA 1
ATOM 649 C C . ALA A 1 86 ? 8.552 -2.845 -0.142 1.00 76.19 86 ALA A C 1
ATOM 651 O O . ALA A 1 86 ? 8.624 -3.084 1.060 1.00 76.19 86 ALA A O 1
ATOM 652 N N . ALA A 1 87 ? 8.100 -3.759 -1.002 1.00 76.12 87 ALA A N 1
ATOM 653 C CA . ALA A 1 87 ? 7.771 -5.131 -0.621 1.00 76.12 87 ALA A CA 1
ATOM 654 C C . ALA A 1 87 ? 8.995 -6.065 -0.551 1.00 76.12 87 ALA A C 1
ATOM 656 O O . ALA A 1 87 ? 8.821 -7.261 -0.326 1.00 76.12 87 ALA A O 1
ATOM 657 N N . ASN A 1 88 ? 10.211 -5.542 -0.746 1.00 71.44 88 ASN A N 1
ATOM 658 C CA . ASN A 1 88 ? 11.456 -6.309 -0.802 1.00 71.44 88 ASN A CA 1
ATOM 659 C C . ASN A 1 88 ? 11.440 -7.438 -1.849 1.00 71.44 88 ASN A C 1
ATOM 661 O O . ASN A 1 88 ? 12.028 -8.503 -1.647 1.00 71.44 88 ASN A O 1
ATOM 665 N N . GLU A 1 89 ? 10.777 -7.221 -2.991 1.00 69.50 89 GLU A N 1
ATOM 666 C CA . GLU A 1 89 ? 10.946 -8.080 -4.167 1.00 69.50 89 GLU A CA 1
ATOM 667 C C . GLU A 1 89 ? 12.275 -7.721 -4.866 1.00 69.50 89 GLU A C 1
ATOM 669 O O . GLU A 1 89 ? 12.274 -7.210 -5.991 1.00 69.50 89 GLU A O 1
ATOM 674 N N . GLU A 1 90 ? 13.399 -7.957 -4.167 1.00 51.72 90 GLU A N 1
ATOM 675 C CA . GLU A 1 90 ? 14.796 -7.650 -4.535 1.00 51.72 90 GLU A CA 1
ATOM 676 C C . GLU A 1 90 ? 15.221 -8.264 -5.875 1.00 51.72 90 GLU A C 1
ATOM 678 O O . GLU A 1 90 ? 15.996 -9.213 -5.966 1.00 51.72 90 GLU A O 1
ATOM 683 N N . ASP A 1 91 ? 14.752 -7.673 -6.959 1.00 51.09 91 ASP A N 1
ATOM 684 C CA . ASP A 1 91 ? 15.486 -7.721 -8.203 1.00 51.09 91 ASP A CA 1
ATOM 685 C C . ASP A 1 91 ? 15.309 -6.368 -8.891 1.00 51.09 91 ASP A C 1
ATOM 687 O O . ASP A 1 91 ? 14.278 -6.073 -9.497 1.00 51.09 91 ASP A O 1
ATOM 691 N N . ASN A 1 92 ? 16.314 -5.513 -8.697 1.00 46.84 92 ASN A N 1
ATOM 692 C CA . ASN A 1 92 ? 16.460 -4.228 -9.378 1.00 46.84 92 ASN A CA 1
ATOM 693 C C . ASN A 1 92 ? 16.739 -4.407 -10.882 1.00 46.84 92 ASN A C 1
ATOM 695 O O . ASN A 1 92 ? 16.795 -3.422 -11.618 1.00 46.84 92 ASN A O 1
ATOM 699 N N . SER A 1 93 ? 16.890 -5.643 -11.369 1.00 45.34 93 SER A N 1
ATOM 700 C CA . SER A 1 93 ? 16.761 -5.940 -12.784 1.00 45.34 93 SER A CA 1
ATOM 701 C C . SER A 1 93 ? 15.276 -6.028 -13.129 1.00 45.34 93 SER A C 1
ATOM 703 O O . SER A 1 93 ? 14.470 -6.686 -12.465 1.00 45.34 93 SER A O 1
ATOM 705 N N . GLY A 1 94 ? 14.875 -5.343 -14.199 1.00 48.41 94 GLY A N 1
ATOM 706 C CA . GLY A 1 94 ? 13.642 -5.725 -14.862 1.00 48.41 94 GLY A CA 1
ATOM 707 C C . GLY A 1 94 ? 13.795 -7.192 -15.244 1.00 48.41 94 GLY A C 1
ATOM 708 O O . GLY A 1 94 ? 14.556 -7.476 -16.169 1.00 48.41 94 GLY A O 1
ATOM 709 N N . ILE A 1 95 ? 13.120 -8.108 -14.536 1.00 49.50 95 ILE A N 1
ATOM 710 C CA . ILE A 1 95 ? 13.056 -9.509 -14.955 1.00 49.50 95 ILE A CA 1
ATOM 711 C C . ILE A 1 95 ? 12.313 -9.506 -16.272 1.00 49.50 95 ILE A C 1
ATOM 713 O O . ILE A 1 95 ? 11.083 -9.480 -16.327 1.00 49.50 95 ILE A O 1
ATOM 717 N N . LYS A 1 96 ? 13.105 -9.464 -17.332 1.00 53.41 96 LYS A N 1
ATOM 718 C CA . LYS A 1 96 ? 12.675 -9.711 -1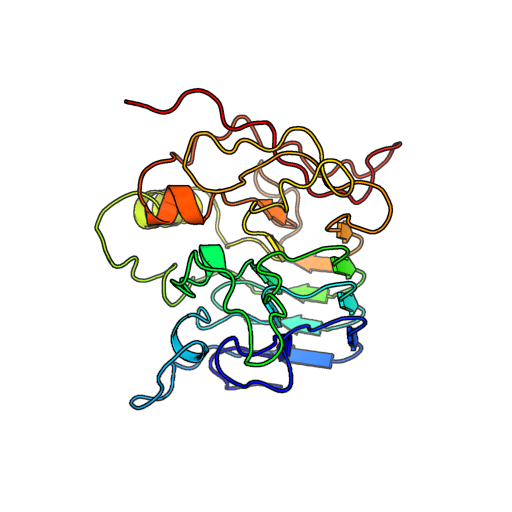8.686 1.00 53.41 96 LYS A CA 1
ATOM 719 C C . LYS A 1 96 ? 12.307 -11.185 -18.741 1.00 53.41 96 LYS A C 1
ATOM 721 O O . LYS A 1 96 ? 13.108 -12.038 -18.362 1.00 53.41 96 LYS A O 1
ATOM 726 N N . ASP A 1 97 ? 11.086 -11.491 -19.155 1.00 50.22 97 ASP A N 1
ATOM 727 C CA . ASP A 1 97 ? 10.737 -12.870 -19.486 1.00 50.22 97 ASP A CA 1
ATOM 728 C C . ASP A 1 97 ? 11.583 -13.386 -20.671 1.00 50.22 97 ASP A C 1
ATOM 730 O O . ASP A 1 97 ? 12.417 -12.675 -21.241 1.00 50.22 97 ASP A O 1
ATOM 734 N N . SER A 1 98 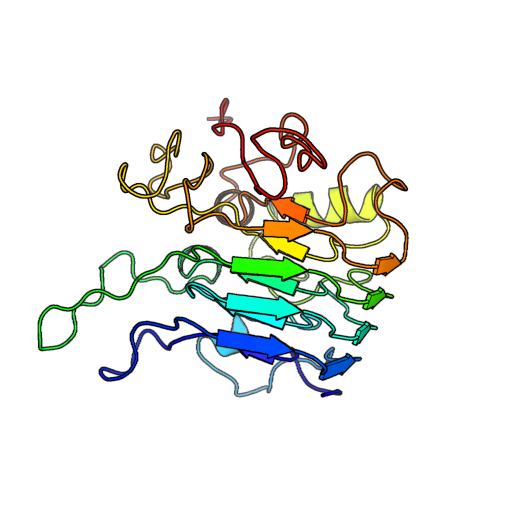? 11.350 -14.632 -21.088 1.00 46.28 98 SER A N 1
ATOM 735 C CA . SER A 1 98 ? 11.990 -15.212 -22.276 1.00 46.28 98 SER A CA 1
ATOM 736 C C . SER A 1 98 ? 11.667 -14.470 -23.586 1.00 46.28 98 SER A C 1
ATOM 738 O O . SER A 1 98 ? 12.236 -14.806 -24.623 1.00 46.28 98 SER A O 1
ATOM 740 N N . GLN A 1 99 ? 10.772 -13.475 -23.550 1.00 51.84 99 GLN A N 1
ATOM 741 C CA . GLN A 1 99 ? 10.401 -12.587 -24.653 1.00 51.84 99 GLN A CA 1
ATOM 742 C C . GLN A 1 99 ? 10.903 -11.141 -24.456 1.00 51.84 99 GLN A C 1
ATOM 744 O O . GLN A 1 99 ? 10.641 -10.288 -25.302 1.00 51.84 99 GLN A O 1
ATOM 749 N N . GLY A 1 100 ? 11.641 -10.840 -23.380 1.00 57.81 100 GLY A N 1
ATOM 750 C CA . GLY A 1 100 ? 12.177 -9.505 -23.117 1.00 57.81 100 GLY A CA 1
ATOM 751 C C . GLY A 1 100 ? 11.263 -8.561 -22.319 1.00 57.81 100 GLY A C 1
ATOM 752 O O . GLY A 1 100 ? 11.641 -7.399 -22.143 1.00 57.81 100 GLY A O 1
ATOM 753 N N . LYS A 1 101 ? 10.082 -8.998 -21.850 1.00 60.03 101 LYS A N 1
ATOM 754 C CA . LYS A 1 101 ? 9.078 -8.119 -21.216 1.00 60.03 101 LYS A CA 1
ATOM 755 C C . LYS A 1 101 ? 9.350 -7.907 -19.726 1.00 60.03 101 LYS A C 1
ATOM 757 O O . LYS A 1 101 ? 9.471 -8.863 -18.968 1.00 60.03 101 LYS A O 1
ATOM 762 N N . VAL A 1 102 ? 9.410 -6.638 -19.328 1.00 69.44 102 VAL A N 1
ATOM 763 C CA . VAL A 1 102 ? 9.733 -6.168 -17.973 1.00 69.44 102 VAL A CA 1
ATOM 764 C C . VAL A 1 102 ? 8.499 -6.217 -17.061 1.00 69.44 102 VAL A C 1
ATOM 766 O O . VAL A 1 102 ? 7.397 -5.871 -17.485 1.00 69.44 102 VAL A O 1
ATOM 769 N N . TYR A 1 103 ? 8.689 -6.641 -15.810 1.00 76.38 103 TYR A N 1
ATOM 770 C CA . TYR A 1 103 ? 7.716 -6.496 -14.720 1.00 76.38 103 TYR A CA 1
ATOM 771 C C . TYR A 1 103 ? 7.662 -5.035 -14.247 1.00 76.38 103 TYR A C 1
ATOM 773 O O . TYR A 1 103 ? 8.707 -4.443 -13.977 1.00 76.38 103 TYR A O 1
ATOM 781 N N . ASP A 1 104 ? 6.465 -4.450 -14.171 1.00 81.19 104 ASP A N 1
ATOM 782 C CA . ASP A 1 104 ? 6.290 -3.074 -13.689 1.00 81.19 104 ASP A CA 1
ATOM 783 C C . ASP A 1 104 ? 6.275 -3.072 -12.157 1.00 81.19 104 ASP A C 1
ATOM 785 O O . ASP A 1 104 ? 5.383 -3.643 -11.538 1.00 81.19 104 ASP A O 1
ATOM 789 N N . ASN A 1 105 ? 7.284 -2.450 -11.546 1.00 82.12 105 ASN A N 1
ATOM 790 C CA . ASN A 1 105 ? 7.463 -2.438 -10.093 1.00 82.12 105 ASN A CA 1
ATOM 791 C C . ASN A 1 105 ? 6.563 -1.410 -9.381 1.00 82.12 105 ASN A C 1
ATOM 793 O O . ASN A 1 105 ? 6.537 -1.373 -8.147 1.00 82.12 105 ASN A O 1
ATOM 797 N N . PHE A 1 106 ? 5.861 -0.555 -10.129 1.00 85.50 106 PHE A N 1
ATOM 798 C CA . PHE A 1 106 ? 5.186 0.630 -9.605 1.00 85.50 106 PHE A CA 1
ATOM 799 C C . PHE A 1 106 ? 3.664 0.470 -9.569 1.00 85.50 106 PHE A C 1
ATOM 801 O O . PHE A 1 106 ? 3.044 0.011 -10.527 1.00 85.50 106 PHE A O 1
ATOM 808 N N . GLY A 1 107 ? 3.041 0.930 -8.481 1.00 87.50 107 GLY A N 1
ATOM 809 C CA . GLY A 1 107 ? 1.591 1.114 -8.425 1.00 87.50 107 GLY A CA 1
ATOM 810 C C . GLY A 1 107 ? 1.178 2.450 -9.051 1.00 87.50 107 GLY A C 1
ATOM 811 O O . GLY A 1 107 ? 1.765 3.480 -8.718 1.00 87.50 107 GLY A O 1
ATOM 812 N N . LYS A 1 108 ? 0.177 2.447 -9.944 1.00 88.81 108 LYS A N 1
ATOM 813 C CA . LYS A 1 108 ? -0.287 3.644 -10.681 1.00 88.81 108 LYS A CA 1
ATOM 814 C C . LYS A 1 108 ? -1.807 3.643 -10.821 1.00 88.81 108 LYS A C 1
ATOM 816 O O . LYS A 1 108 ? -2.403 2.600 -11.049 1.00 88.81 108 LYS A O 1
ATOM 821 N N . GLY A 1 109 ? -2.443 4.806 -10.734 1.00 90.06 109 GLY A N 1
ATOM 822 C CA . GLY A 1 109 ? -3.880 4.934 -11.009 1.00 90.06 109 GLY A CA 1
ATOM 823 C C . GLY A 1 109 ? -4.757 4.168 -10.016 1.00 90.06 109 GLY A C 1
ATOM 824 O O . GLY A 1 109 ? -5.776 3.608 -10.396 1.00 90.06 109 GLY A O 1
ATOM 825 N N . ASN A 1 110 ? -4.340 4.064 -8.753 1.00 91.62 110 ASN A N 1
ATOM 826 C CA . ASN A 1 110 ? -5.063 3.290 -7.743 1.00 91.62 110 ASN A CA 1
ATOM 827 C C . ASN A 1 110 ? -5.974 4.198 -6.915 1.00 91.62 110 ASN A C 1
ATOM 829 O O . ASN A 1 110 ? -5.526 5.212 -6.380 1.00 91.62 110 ASN A O 1
ATOM 833 N N . TYR A 1 111 ? -7.241 3.817 -6.775 1.00 90.69 111 TYR A N 1
ATOM 834 C CA . TYR A 1 111 ? -8.292 4.616 -6.155 1.00 90.69 111 TYR A CA 1
ATOM 835 C C . TYR A 1 111 ? -8.918 3.863 -4.981 1.00 90.69 111 TYR A C 1
ATOM 837 O O . TYR A 1 111 ? -9.413 2.751 -5.131 1.00 90.69 111 TYR A O 1
ATOM 845 N N . VAL A 1 112 ? -8.938 4.479 -3.800 1.00 91.75 112 VAL A N 1
ATOM 846 C CA . VAL A 1 112 ? -9.535 3.921 -2.579 1.00 91.75 112 VAL A CA 1
ATOM 847 C C . VAL A 1 112 ? -10.609 4.871 -2.069 1.00 91.75 112 VAL A C 1
ATOM 849 O O . VAL A 1 112 ? -10.299 5.907 -1.480 1.00 91.75 112 VAL A O 1
ATOM 852 N N . HIS A 1 113 ? -11.885 4.559 -2.270 1.00 90.38 113 HIS A N 1
ATOM 853 C CA . HIS A 1 113 ? -12.944 5.507 -1.927 1.00 90.38 113 HIS A CA 1
ATOM 854 C C . HIS A 1 113 ? -14.235 4.875 -1.441 1.00 90.38 113 HIS A C 1
ATOM 856 O O . HIS A 1 113 ? -14.515 3.712 -1.690 1.00 90.38 113 HIS A O 1
ATOM 862 N N . ASN A 1 114 ? -15.041 5.649 -0.712 1.00 92.50 114 ASN A N 1
ATOM 863 C CA . ASN A 1 114 ? -16.352 5.213 -0.219 1.00 92.50 114 ASN A CA 1
ATOM 864 C C . ASN A 1 114 ? -16.314 3.917 0.619 1.00 92.50 114 ASN A C 1
ATOM 866 O O . ASN A 1 114 ? -17.318 3.220 0.745 1.00 92.50 114 ASN A O 1
ATOM 870 N N . ASN A 1 115 ? -15.172 3.574 1.220 1.00 94.19 115 ASN A N 1
ATOM 871 C CA . ASN A 1 115 ? -15.071 2.443 2.139 1.00 94.19 115 ASN A CA 1
ATOM 872 C C . ASN A 1 115 ? -15.443 2.874 3.558 1.00 94.19 115 ASN A C 1
ATOM 874 O O . ASN A 1 115 ? -15.204 4.010 3.958 1.00 94.19 115 ASN A O 1
ATOM 878 N N . THR A 1 116 ? -15.969 1.947 4.353 1.00 94.94 116 THR A N 1
ATOM 879 C CA . THR A 1 116 ? -16.102 2.116 5.805 1.00 94.94 116 THR A CA 1
ATOM 880 C C . THR A 1 116 ? -14.930 1.416 6.483 1.00 94.94 116 THR A C 1
ATOM 882 O O . THR A 1 116 ? -14.876 0.187 6.465 1.00 94.94 116 THR A O 1
ATOM 885 N N . ILE A 1 117 ? -14.006 2.178 7.076 1.00 93.00 117 ILE A N 1
ATOM 886 C CA . ILE A 1 117 ? -12.770 1.672 7.690 1.00 93.00 117 ILE A CA 1
ATOM 887 C C . ILE A 1 117 ? -12.778 1.972 9.194 1.00 93.00 117 ILE A C 1
ATOM 889 O O . ILE A 1 117 ? -12.806 3.137 9.593 1.00 93.00 117 ILE A O 1
ATOM 893 N N . LYS A 1 118 ? -12.785 0.941 10.046 1.00 91.62 118 LYS A N 1
ATOM 894 C CA . LYS A 1 118 ? -12.875 1.104 11.514 1.00 91.62 118 LYS A CA 1
ATOM 895 C C . LYS A 1 118 ? -11.948 0.154 12.257 1.00 91.62 118 LYS A C 1
ATOM 897 O O . LYS A 1 118 ? -11.664 -0.929 11.754 1.00 91.62 118 LYS A O 1
ATOM 902 N N . ASP A 1 119 ? -11.537 0.535 13.462 1.00 89.38 119 ASP A N 1
ATOM 903 C CA . ASP A 1 119 ? -10.744 -0.312 14.363 1.00 89.38 119 ASP A CA 1
ATOM 904 C C . ASP A 1 119 ? -9.514 -0.891 13.647 1.00 89.38 119 ASP A C 1
ATOM 906 O O . ASP A 1 119 ? -9.371 -2.102 13.496 1.00 89.38 119 ASP A O 1
ATOM 910 N N . PHE A 1 120 ? -8.668 -0.024 13.100 1.00 88.12 120 PHE A N 1
ATOM 911 C CA . PHE A 1 120 ? -7.489 -0.414 12.330 1.00 88.12 120 PHE A CA 1
ATOM 912 C C . PHE A 1 120 ? -6.219 0.161 12.954 1.00 88.12 120 PHE A C 1
ATOM 914 O O . PHE A 1 120 ? -6.290 1.121 13.714 1.00 88.12 120 PHE A O 1
ATOM 921 N N . GLY A 1 121 ? -5.065 -0.411 12.617 1.00 83.50 121 GLY A N 1
ATOM 922 C CA . GLY A 1 121 ? -3.754 0.162 12.918 1.00 83.50 121 GLY A CA 1
ATOM 923 C C . GLY A 1 121 ? -3.361 0.198 14.391 1.00 83.50 121 GLY A C 1
ATOM 924 O O . GLY A 1 121 ? -2.372 0.829 14.742 1.00 83.50 121 GLY A O 1
ATOM 925 N N . TYR A 1 122 ? -4.108 -0.469 15.262 1.00 84.69 122 TYR A N 1
ATOM 926 C CA . TYR A 1 122 ? -3.879 -0.442 16.705 1.00 84.69 122 TYR A CA 1
ATOM 927 C C . TYR A 1 122 ? -2.669 -1.278 17.154 1.00 84.69 122 TYR A C 1
ATOM 929 O O . TYR A 1 122 ? -2.225 -1.137 18.290 1.00 84.69 122 TYR A O 1
ATOM 937 N N . ALA A 1 123 ? -2.156 -2.176 16.306 1.00 83.56 123 ALA A N 1
ATOM 938 C CA . ALA A 1 123 ? -1.003 -3.021 16.617 1.00 83.56 123 ALA A CA 1
ATOM 939 C C . ALA A 1 123 ? -0.305 -3.506 15.330 1.00 83.56 123 ALA A C 1
ATOM 941 O O . ALA A 1 123 ? -0.465 -4.676 14.972 1.00 83.56 123 ALA A O 1
ATOM 942 N N . PRO A 1 124 ? 0.435 -2.637 14.616 1.00 77.88 124 PRO A N 1
ATOM 943 C CA . PRO A 1 124 ? 1.096 -2.985 13.357 1.00 77.88 124 PRO A CA 1
ATOM 944 C C . PRO A 1 124 ? 1.906 -4.282 13.444 1.00 77.88 124 PRO A C 1
ATOM 946 O O . PRO A 1 124 ? 2.532 -4.555 14.465 1.00 77.88 124 PRO A O 1
ATOM 949 N N . GLY A 1 125 ? 1.840 -5.091 12.383 1.00 72.62 125 GLY A N 1
ATOM 950 C CA . GLY A 1 125 ? 2.383 -6.446 12.247 1.00 72.62 125 GLY A CA 1
ATOM 951 C C . GLY A 1 125 ? 3.582 -6.539 11.287 1.00 72.62 125 GLY A C 1
ATOM 952 O O . GLY A 1 125 ? 3.844 -5.636 10.499 1.00 72.62 125 GLY A O 1
ATOM 953 N N . GLY A 1 126 ? 4.291 -7.676 11.286 1.00 72.50 126 GLY A N 1
ATOM 954 C CA . GLY A 1 126 ? 5.277 -8.006 10.239 1.00 72.50 126 GLY A CA 1
ATOM 955 C C . GLY A 1 126 ? 6.496 -7.082 10.251 1.00 72.50 126 GLY A C 1
ATOM 956 O O . GLY A 1 126 ? 7.017 -6.798 11.326 1.00 72.50 126 GLY A O 1
ATOM 957 N N . ALA A 1 127 ? 6.923 -6.592 9.082 1.00 63.19 127 ALA A N 1
ATOM 958 C CA . ALA A 1 127 ? 8.021 -5.623 8.965 1.00 63.19 127 ALA A CA 1
ATOM 959 C C . ALA A 1 127 ? 7.777 -4.336 9.781 1.00 63.19 127 ALA A C 1
ATOM 961 O O . ALA A 1 127 ? 8.728 -3.737 10.270 1.00 63.19 127 ALA A O 1
ATOM 962 N N . PHE A 1 128 ? 6.510 -3.963 10.009 1.00 60.19 128 PHE A N 1
ATOM 963 C CA . PHE A 1 128 ? 6.135 -2.836 10.868 1.00 60.19 128 PHE A CA 1
ATOM 964 C C . PHE A 1 128 ? 6.171 -3.176 12.374 1.00 60.19 128 PHE A C 1
ATOM 966 O O . PHE A 1 128 ? 6.284 -2.272 13.188 1.00 60.19 128 PHE A O 1
ATOM 973 N N . ALA A 1 129 ? 6.107 -4.457 12.768 1.00 54.69 129 ALA A N 1
ATOM 974 C CA . ALA A 1 129 ? 6.200 -4.905 14.174 1.00 54.69 129 ALA A CA 1
ATOM 975 C C . ALA A 1 129 ? 7.605 -5.349 14.597 1.00 54.69 129 ALA A C 1
ATOM 977 O O . ALA A 1 129 ? 7.954 -5.327 15.776 1.00 54.69 129 ALA A O 1
ATOM 978 N N . LYS A 1 130 ? 8.365 -5.875 13.635 1.00 54.25 130 LYS A N 1
ATOM 979 C CA . LYS A 1 130 ? 9.713 -6.423 13.777 1.00 54.25 130 LYS A CA 1
ATOM 980 C C . LYS A 1 130 ? 10.522 -6.010 12.544 1.00 54.25 130 LYS A C 1
ATOM 982 O O . LYS A 1 130 ? 10.763 -6.848 11.673 1.00 54.25 130 LYS A O 1
ATOM 987 N N . PRO A 1 131 ? 10.901 -4.731 12.422 1.00 51.03 131 PRO A N 1
ATOM 988 C CA . PRO A 1 131 ? 11.876 -4.337 11.418 1.00 51.03 131 PRO A CA 1
ATOM 989 C C . PRO A 1 131 ? 13.154 -5.138 11.684 1.00 51.03 131 PRO A C 1
ATOM 991 O O . PRO A 1 131 ? 13.596 -5.242 12.827 1.00 51.03 131 PRO A O 1
ATOM 994 N N . GLY A 1 132 ? 13.713 -5.772 10.654 1.00 43.97 132 GLY A N 1
ATOM 995 C CA . GLY A 1 132 ? 14.867 -6.676 10.770 1.00 43.97 132 GLY A CA 1
ATOM 996 C C . GLY A 1 132 ? 16.169 -6.015 11.243 1.00 43.97 132 GLY A C 1
ATOM 997 O O . GLY A 1 132 ? 17.202 -6.672 11.298 1.00 43.97 132 GLY A O 1
ATOM 998 N N . SER A 1 133 ? 16.128 -4.737 11.596 1.00 47.09 133 SER A N 1
ATOM 999 C CA . SER A 1 133 ? 17.235 -3.951 12.117 1.00 47.09 133 SER A CA 1
ATOM 1000 C C . SER A 1 133 ? 16.681 -2.945 13.121 1.00 47.09 133 SER A C 1
ATOM 1002 O O . SER A 1 133 ? 15.674 -2.290 12.845 1.00 47.09 133 SER A O 1
ATOM 1004 N N . GLU A 1 134 ? 17.340 -2.793 14.265 1.00 45.22 134 GLU A N 1
ATOM 1005 C CA . GLU A 1 134 ? 17.204 -1.599 15.105 1.00 45.22 134 GLU A CA 1
ATOM 1006 C C . GLU A 1 134 ? 17.355 -0.335 14.222 1.00 45.22 134 GLU A C 1
ATOM 1008 O O . GLU A 1 134 ? 18.264 -0.303 13.393 1.00 45.22 134 GLU A O 1
ATOM 1013 N N . GLY A 1 135 ? 16.455 0.658 14.343 1.00 52.75 135 GLY A N 1
ATOM 1014 C CA . GLY A 1 135 ? 16.483 1.942 13.607 1.00 52.75 135 GLY A CA 1
ATOM 1015 C C . GLY A 1 135 ? 15.215 2.290 12.794 1.00 52.75 135 GLY A C 1
ATOM 1016 O O . GLY A 1 135 ? 14.190 1.611 12.887 1.00 52.75 135 GLY A O 1
ATOM 1017 N N . GLY A 1 136 ? 15.289 3.358 11.985 1.00 57.25 136 GLY A N 1
ATOM 1018 C CA . GLY A 1 136 ? 14.396 3.745 10.871 1.00 57.25 136 GLY A CA 1
ATOM 1019 C C . GLY A 1 136 ? 12.895 3.446 11.020 1.00 57.25 136 GLY A C 1
ATOM 1020 O O . GLY A 1 136 ? 12.141 4.255 11.557 1.00 57.25 136 GLY A O 1
ATOM 1021 N N . LEU A 1 137 ? 12.434 2.296 10.509 1.00 61.03 137 LEU A N 1
ATOM 1022 C CA . LEU A 1 137 ? 11.025 1.877 10.547 1.00 61.03 137 LEU A CA 1
ATOM 1023 C C . LEU A 1 137 ? 10.526 1.569 11.970 1.00 61.03 137 LEU A C 1
ATOM 1025 O O . LEU A 1 137 ? 9.346 1.788 12.254 1.00 61.03 137 LEU A O 1
ATOM 1029 N N . LYS A 1 138 ? 11.403 1.099 12.870 1.00 61.94 138 LYS A N 1
ATOM 1030 C CA . LYS A 1 138 ? 11.084 0.930 14.296 1.00 61.94 138 LYS A CA 1
ATOM 1031 C C . LYS A 1 138 ? 10.906 2.283 14.956 1.00 61.94 138 LYS A C 1
ATOM 1033 O O . LYS A 1 138 ? 9.905 2.486 15.621 1.00 61.94 138 LYS A O 1
ATOM 1038 N N . ASP A 1 139 ? 11.837 3.204 14.725 1.00 62.72 139 ASP A N 1
ATOM 1039 C CA . ASP A 1 139 ? 11.790 4.548 15.306 1.00 62.72 139 ASP A CA 1
ATOM 1040 C C . ASP A 1 139 ? 10.585 5.322 14.776 1.00 62.72 139 ASP A C 1
ATOM 1042 O O . ASP A 1 139 ? 9.891 5.992 15.535 1.00 62.72 139 ASP A O 1
ATOM 1046 N N . PHE A 1 140 ? 10.280 5.159 13.487 1.00 65.44 140 PHE A N 1
ATOM 1047 C CA . PHE A 1 140 ? 9.042 5.629 12.885 1.00 65.44 140 PHE A CA 1
ATOM 1048 C C . PHE A 1 140 ? 7.827 5.018 13.583 1.00 65.44 140 PHE A C 1
ATOM 1050 O O . PHE A 1 140 ? 6.958 5.757 14.028 1.00 65.44 140 PHE A O 1
ATOM 1057 N N . THR A 1 141 ? 7.758 3.689 13.699 1.00 66.69 141 THR A N 1
ATOM 1058 C CA . THR A 1 141 ? 6.595 3.005 14.279 1.00 66.69 141 THR A CA 1
ATOM 1059 C C . THR A 1 141 ? 6.425 3.369 15.748 1.00 66.69 141 THR A C 1
ATOM 1061 O O . THR A 1 141 ? 5.310 3.651 16.161 1.00 66.69 141 THR A O 1
ATOM 1064 N N . ASP A 1 142 ? 7.501 3.434 16.524 1.00 67.56 142 ASP A N 1
ATOM 1065 C CA . ASP A 1 142 ? 7.481 3.789 17.940 1.00 67.56 142 ASP A CA 1
ATOM 1066 C C . ASP A 1 142 ? 7.114 5.263 18.132 1.00 67.56 142 ASP A C 1
ATOM 1068 O O . ASP A 1 142 ? 6.235 5.566 18.935 1.00 67.56 142 ASP A O 1
ATOM 1072 N N . ALA A 1 143 ? 7.714 6.187 17.373 1.00 63.69 143 ALA A N 1
ATOM 1073 C CA . ALA A 1 143 ? 7.372 7.609 17.436 1.00 63.69 143 ALA A CA 1
ATOM 1074 C C . ALA A 1 143 ? 5.929 7.862 16.978 1.00 63.69 143 ALA A C 1
ATOM 1076 O O . ALA A 1 143 ? 5.200 8.643 17.597 1.00 63.69 143 ALA A O 1
ATOM 1077 N N . PHE A 1 144 ? 5.499 7.170 15.921 1.00 66.88 144 PHE A N 1
ATOM 1078 C CA . PHE A 1 144 ? 4.130 7.220 15.440 1.00 66.88 144 PHE A CA 1
ATOM 1079 C C . PHE A 1 144 ? 3.196 6.642 16.505 1.00 66.88 144 PHE A C 1
ATOM 1081 O O . PHE A 1 144 ? 2.313 7.342 16.961 1.00 66.88 144 PHE A O 1
ATOM 1088 N N . MET A 1 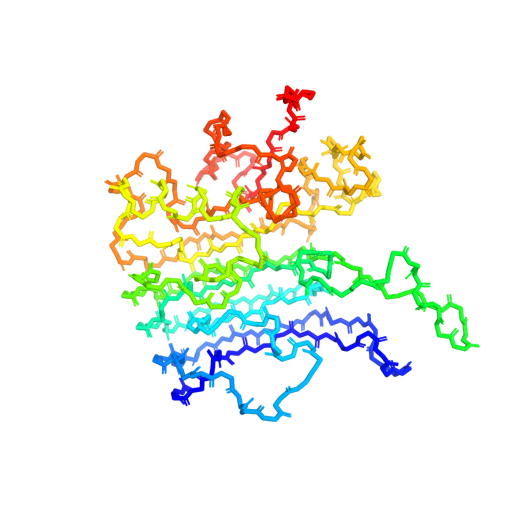145 ? 3.416 5.441 17.026 1.00 69.31 145 MET A N 1
ATOM 1089 C CA . MET A 1 145 ? 2.526 4.835 18.026 1.00 69.31 145 MET A CA 1
ATOM 1090 C C . MET A 1 145 ? 2.562 5.532 19.401 1.00 69.31 145 MET A C 1
ATOM 1092 O O . MET A 1 145 ? 1.583 5.470 20.145 1.00 69.31 145 MET A O 1
ATOM 1096 N N . ALA A 1 146 ? 3.645 6.242 19.741 1.00 67.25 146 ALA A N 1
ATOM 1097 C CA . ALA A 1 146 ? 3.740 7.055 20.956 1.00 67.25 146 ALA A CA 1
ATOM 1098 C C . ALA A 1 146 ? 2.912 8.350 20.869 1.00 67.25 146 ALA A C 1
ATOM 1100 O O . ALA A 1 146 ? 2.345 8.786 21.872 1.00 67.25 146 ALA A O 1
ATOM 1101 N N . GLY A 1 147 ? 2.831 8.968 19.683 1.00 61.66 147 GLY A N 1
ATOM 1102 C CA . GLY A 1 147 ? 2.049 10.190 19.445 1.00 61.66 147 GLY A CA 1
ATOM 1103 C C . GLY A 1 147 ? 0.653 9.958 18.849 1.00 61.66 147 GLY A C 1
ATOM 1104 O O . GLY A 1 147 ? -0.236 10.798 18.989 1.00 61.66 147 GLY A O 1
ATOM 1105 N N . TYR A 1 148 ? 0.444 8.819 18.193 1.00 63.34 148 TYR A N 1
ATOM 1106 C CA . TYR A 1 148 ? -0.710 8.476 17.368 1.00 63.34 148 TYR A CA 1
ATOM 1107 C C . TYR A 1 148 ? -1.249 7.110 17.802 1.00 63.34 148 TYR A C 1
ATOM 1109 O O . TYR A 1 148 ? -0.525 6.127 17.861 1.00 63.34 148 TYR A O 1
ATOM 1117 N N . LYS A 1 149 ? -2.554 7.015 18.079 1.00 67.69 149 LYS A N 1
ATOM 1118 C CA . LYS A 1 149 ? -3.137 5.784 18.650 1.00 67.69 149 LYS A CA 1
ATOM 1119 C C . LYS A 1 149 ? -3.286 4.621 17.664 1.00 67.69 149 LYS A C 1
ATOM 1121 O O . LYS A 1 149 ? -3.487 3.499 18.109 1.00 67.69 149 LYS A O 1
ATOM 1126 N N . ASN A 1 150 ? -3.253 4.891 16.360 1.00 73.81 150 ASN A N 1
ATOM 1127 C CA . ASN A 1 150 ? -3.473 3.902 15.307 1.00 73.81 150 ASN A CA 1
ATOM 1128 C C . ASN A 1 150 ? -2.627 4.239 14.080 1.00 73.81 150 ASN A C 1
ATOM 1130 O O . ASN A 1 150 ? -2.563 5.409 13.718 1.00 73.81 150 ASN A O 1
ATOM 1134 N N . PHE A 1 151 ? -2.085 3.239 13.388 1.00 76.62 151 PHE A N 1
ATOM 1135 C CA . PHE A 1 151 ? -1.589 3.373 12.019 1.00 76.62 151 PHE A CA 1
ATOM 1136 C C . PHE A 1 151 ? -2.673 3.888 11.053 1.00 76.62 151 PHE A C 1
ATOM 1138 O O . PHE A 1 151 ? -3.864 3.764 11.338 1.00 76.62 151 PHE A O 1
ATOM 1145 N N . PRO A 1 152 ? -2.286 4.466 9.905 1.00 78.56 152 PRO A N 1
ATOM 1146 C CA . PRO A 1 152 ? -3.210 5.018 8.914 1.00 78.56 152 PRO A CA 1
ATOM 1147 C C . PRO A 1 152 ? -4.179 3.983 8.317 1.00 78.56 152 PRO A C 1
ATOM 1149 O O . PRO A 1 152 ? -3.865 2.802 8.181 1.00 78.56 152 PRO A O 1
ATOM 1152 N N . ALA A 1 153 ? -5.361 4.450 7.917 1.00 83.69 153 ALA A N 1
ATOM 1153 C CA . ALA A 1 153 ? -6.441 3.674 7.313 1.00 83.69 153 ALA A CA 1
ATOM 1154 C C . ALA A 1 153 ? -6.114 3.224 5.888 1.00 83.69 153 ALA A C 1
ATOM 1156 O O . ALA A 1 153 ? -6.427 2.093 5.521 1.00 83.69 153 ALA A O 1
ATOM 1157 N N . VAL A 1 154 ? -5.518 4.122 5.101 1.00 84.62 154 VAL A N 1
ATOM 1158 C CA . VAL A 1 154 ? -4.929 3.830 3.795 1.00 84.62 154 VAL A CA 1
ATOM 1159 C C . VAL A 1 154 ? -3.475 4.279 3.848 1.00 84.62 154 VAL A C 1
ATOM 1161 O O . VAL A 1 154 ? -3.159 5.329 4.409 1.00 84.62 154 VAL A O 1
ATOM 1164 N N . MET A 1 155 ? -2.581 3.461 3.318 1.00 82.44 155 MET A N 1
ATOM 1165 C CA . MET A 1 155 ? -1.149 3.725 3.281 1.00 82.44 155 MET A CA 1
ATOM 1166 C C . MET A 1 155 ? -0.650 3.596 1.856 1.00 82.44 155 MET A C 1
ATOM 1168 O O . MET A 1 155 ? -1.087 2.703 1.128 1.00 82.44 155 MET A O 1
ATOM 1172 N N . TRP A 1 156 ? 0.270 4.476 1.485 1.00 82.31 156 TRP A N 1
ATOM 1173 C CA . TRP A 1 156 ? 1.039 4.371 0.257 1.00 82.31 156 TRP A CA 1
ATOM 1174 C C . TRP A 1 156 ? 2.530 4.493 0.581 1.00 82.31 156 TRP A C 1
ATOM 1176 O O . TRP A 1 156 ? 2.910 5.114 1.570 1.00 82.31 156 TRP A O 1
ATOM 1186 N N . ASP A 1 157 ? 3.369 3.836 -0.204 1.00 78.44 157 ASP A N 1
ATOM 1187 C CA . ASP A 1 157 ? 4.795 3.662 0.066 1.00 78.44 157 ASP A CA 1
ATOM 1188 C C . ASP A 1 157 ? 5.703 4.706 -0.599 1.00 78.44 157 ASP A C 1
ATOM 1190 O O . ASP A 1 157 ? 6.924 4.554 -0.552 1.00 78.44 157 ASP A O 1
ATOM 1194 N N . GLY A 1 158 ? 5.127 5.707 -1.267 1.00 78.38 158 GLY A N 1
ATOM 1195 C CA . GLY A 1 158 ? 5.858 6.861 -1.790 1.00 78.38 158 GLY A CA 1
ATOM 1196 C C . GLY A 1 158 ? 6.784 6.595 -2.970 1.00 78.38 158 GLY A C 1
ATOM 1197 O O . GLY A 1 158 ? 7.483 7.510 -3.418 1.00 78.38 158 GLY A O 1
ATOM 1198 N N . VAL A 1 159 ? 6.803 5.365 -3.488 1.00 79.75 159 VAL A N 1
ATOM 1199 C CA . VAL A 1 159 ? 7.621 4.983 -4.639 1.00 79.75 159 VAL A CA 1
ATOM 1200 C C . VAL A 1 159 ? 6.841 5.265 -5.921 1.00 79.75 159 VAL A C 1
ATOM 1202 O O . VAL A 1 159 ? 5.748 4.730 -6.143 1.00 79.75 159 VAL A O 1
ATOM 1205 N N . MET A 1 160 ? 7.412 6.099 -6.788 1.00 81.81 160 MET A N 1
ATOM 1206 C CA . MET A 1 160 ? 6.788 6.532 -8.039 1.00 81.81 160 MET A CA 1
ATOM 1207 C C . MET A 1 160 ? 7.596 6.067 -9.248 1.00 81.81 160 MET A C 1
ATOM 1209 O O . MET A 1 160 ? 8.811 5.951 -9.183 1.00 81.81 160 MET A O 1
ATOM 1213 N N . ASP A 1 161 ? 6.943 5.823 -10.381 1.00 86.75 161 ASP A N 1
ATOM 1214 C CA . ASP A 1 161 ? 7.651 5.567 -11.641 1.00 86.75 161 ASP A CA 1
ATOM 1215 C C . ASP A 1 161 ? 8.372 6.845 -12.097 1.00 86.75 161 ASP A C 1
ATOM 1217 O O . ASP A 1 161 ? 7.686 7.843 -12.303 1.00 86.75 161 ASP A O 1
ATOM 1221 N N . PRO A 1 162 ? 9.706 6.856 -12.286 1.00 86.38 162 PRO A N 1
ATOM 1222 C CA . PRO A 1 162 ? 10.462 8.054 -12.655 1.00 86.38 162 PRO A CA 1
ATOM 1223 C C . PRO A 1 162 ? 10.268 8.488 -14.119 1.00 86.38 162 PRO A C 1
ATOM 1225 O O . PRO A 1 162 ? 10.875 9.468 -14.554 1.00 86.38 162 PRO A O 1
ATOM 1228 N N . ASN A 1 163 ? 9.464 7.770 -14.909 1.00 88.06 163 ASN A N 1
ATOM 1229 C CA . ASN A 1 163 ? 9.159 8.152 -16.280 1.00 88.06 163 ASN A CA 1
ATOM 1230 C C . ASN A 1 163 ? 8.423 9.515 -16.322 1.00 88.06 163 ASN A C 1
ATOM 1232 O O . ASN A 1 163 ? 7.303 9.629 -15.814 1.00 88.06 163 ASN A O 1
ATOM 1236 N N . PRO A 1 164 ? 8.982 10.541 -16.997 1.00 85.69 164 PRO A N 1
ATOM 1237 C CA . PRO A 1 164 ? 8.392 11.881 -17.043 1.00 85.69 164 PRO A CA 1
ATOM 1238 C C . PRO A 1 164 ? 7.036 11.937 -17.766 1.00 85.69 164 PRO A C 1
ATOM 1240 O O . PRO A 1 164 ? 6.322 12.931 -17.665 1.00 85.69 164 PRO A O 1
ATOM 1243 N N . ALA A 1 165 ? 6.663 10.884 -18.502 1.00 88.69 165 ALA A N 1
ATOM 1244 C CA . ALA A 1 165 ? 5.337 10.761 -19.102 1.00 88.69 165 ALA A CA 1
ATOM 1245 C C . ALA A 1 165 ? 4.240 10.388 -18.088 1.00 88.69 165 ALA A C 1
ATOM 1247 O O . ALA A 1 165 ? 3.058 10.532 -18.403 1.00 88.69 165 ALA A O 1
ATOM 1248 N N . VAL A 1 166 ? 4.602 9.888 -16.899 1.00 87.38 166 VAL A N 1
ATOM 1249 C CA . VAL A 1 166 ? 3.638 9.441 -15.878 1.00 87.38 166 VAL A CA 1
ATOM 1250 C C . VAL A 1 166 ? 3.748 10.231 -14.577 1.00 87.38 166 VAL A C 1
ATOM 1252 O O . VAL A 1 166 ? 2.721 10.469 -13.934 1.00 87.38 166 VAL A O 1
ATOM 1255 N N . SER A 1 167 ? 4.943 10.698 -14.208 1.00 87.19 167 SER A N 1
ATOM 1256 C CA . SER A 1 167 ? 5.191 11.418 -12.956 1.00 87.19 167 SER A CA 1
ATOM 1257 C C . SER A 1 167 ? 6.104 12.637 -13.137 1.00 87.19 167 SER A C 1
ATOM 1259 O O . SER A 1 167 ? 6.773 12.802 -14.157 1.00 87.19 167 SER A O 1
ATOM 1261 N N . ALA A 1 168 ? 6.129 13.510 -12.130 1.00 85.19 168 ALA A N 1
ATOM 1262 C CA . ALA A 1 168 ? 7.008 14.673 -12.076 1.00 85.19 168 ALA A CA 1
ATOM 1263 C C . ALA A 1 168 ? 7.568 14.895 -10.663 1.00 85.19 168 ALA A C 1
ATOM 1265 O O . ALA A 1 168 ? 6.884 14.645 -9.671 1.00 85.19 168 ALA A O 1
ATOM 1266 N N . GLY A 1 169 ? 8.789 15.435 -10.570 1.00 80.25 169 GLY A N 1
ATOM 1267 C CA . GLY A 1 169 ? 9.418 15.802 -9.292 1.00 80.25 169 GLY A CA 1
ATOM 1268 C C . GLY A 1 169 ? 9.897 14.619 -8.444 1.00 80.25 169 GLY A C 1
ATOM 1269 O O . GLY A 1 169 ? 10.037 14.776 -7.236 1.00 80.25 169 GLY A O 1
ATOM 1270 N N . VAL A 1 170 ? 10.110 13.458 -9.067 1.00 79.94 170 VAL A N 1
ATOM 1271 C CA . VAL A 1 170 ? 10.624 12.245 -8.417 1.00 79.94 170 VAL A CA 1
ATOM 1272 C C . VAL A 1 170 ? 12.116 12.404 -8.108 1.00 79.94 170 VAL A C 1
ATOM 1274 O O . VAL A 1 170 ? 12.894 12.765 -8.994 1.00 79.94 170 VAL A O 1
ATOM 1277 N N . ASP A 1 171 ? 12.519 12.119 -6.870 1.00 78.06 171 ASP A N 1
ATOM 1278 C CA . ASP A 1 171 ? 13.920 12.041 -6.453 1.00 78.06 171 ASP A CA 1
ATOM 1279 C C . ASP A 1 171 ? 14.455 10.624 -6.696 1.00 78.06 171 ASP A C 1
ATOM 1281 O O . ASP A 1 171 ? 13.912 9.649 -6.187 1.00 78.06 171 ASP A O 1
ATOM 1285 N N . VAL A 1 172 ? 15.530 10.511 -7.476 1.00 78.56 172 VAL A N 1
ATOM 1286 C CA . VAL A 1 172 ? 16.217 9.240 -7.771 1.00 78.56 172 VAL A CA 1
ATOM 1287 C C . VAL A 1 172 ? 17.626 9.179 -7.174 1.00 78.56 172 VAL A C 1
ATOM 1289 O O . VAL A 1 172 ? 18.361 8.222 -7.419 1.00 78.56 172 VAL A O 1
ATOM 1292 N N . SER A 1 173 ? 18.030 10.190 -6.398 1.00 71.25 173 SER A N 1
ATOM 1293 C CA . SER A 1 173 ? 19.388 10.310 -5.847 1.00 71.25 173 SER A CA 1
ATOM 1294 C C . SER A 1 173 ? 19.761 9.181 -4.880 1.00 71.25 173 SER A C 1
ATOM 1296 O O . SER A 1 173 ? 20.940 8.885 -4.705 1.00 71.25 173 SER A O 1
ATOM 1298 N N . THR A 1 174 ? 18.767 8.497 -4.313 1.00 66.25 174 THR A N 1
ATOM 1299 C CA . THR A 1 174 ? 18.937 7.344 -3.412 1.00 66.25 174 THR A CA 1
ATOM 1300 C C . THR A 1 174 ? 19.085 6.003 -4.131 1.00 66.25 174 THR A C 1
ATOM 1302 O O . THR A 1 174 ? 19.236 4.972 -3.478 1.00 66.25 174 THR A O 1
ATOM 1305 N N . GLY A 1 175 ? 18.991 5.988 -5.465 1.00 70.19 175 GLY A N 1
ATOM 1306 C CA . GLY A 1 175 ? 18.885 4.759 -6.255 1.00 70.19 175 GLY A CA 1
ATOM 1307 C C . GLY A 1 175 ? 17.466 4.184 -6.330 1.00 70.19 175 GLY A C 1
ATOM 1308 O O . GLY A 1 175 ? 17.245 3.240 -7.087 1.00 70.19 175 GLY A O 1
ATOM 1309 N N . TYR A 1 176 ? 16.502 4.776 -5.616 1.00 71.88 176 TYR A N 1
ATOM 1310 C CA . TYR A 1 176 ? 15.083 4.433 -5.679 1.00 71.88 176 TYR A CA 1
ATOM 1311 C C . TYR A 1 176 ? 14.267 5.677 -6.034 1.00 71.88 176 TYR A C 1
ATOM 1313 O O . TYR A 1 176 ? 14.592 6.768 -5.566 1.00 71.88 176 TYR A O 1
ATOM 1321 N N . PRO A 1 177 ? 13.222 5.543 -6.864 1.00 76.75 177 PRO A N 1
ATOM 1322 C CA . PRO A 1 177 ? 12.440 6.682 -7.320 1.00 76.75 177 PRO A CA 1
ATOM 1323 C C . PRO A 1 177 ? 11.371 7.045 -6.279 1.00 76.75 177 PRO A C 1
ATOM 1325 O O . PRO A 1 177 ? 10.293 6.451 -6.213 1.00 76.75 177 PRO A O 1
ATOM 1328 N N . LEU A 1 178 ? 11.708 8.007 -5.428 1.00 75.44 178 LEU A N 1
ATOM 1329 C CA . LEU A 1 178 ? 10.925 8.400 -4.265 1.00 75.44 178 LEU A CA 1
ATOM 1330 C C . LEU A 1 178 ? 10.323 9.790 -4.448 1.00 75.44 178 LEU A C 1
ATOM 1332 O O . LEU A 1 178 ? 10.964 10.725 -4.931 1.00 75.44 178 LEU A O 1
ATOM 1336 N N . GLY A 1 179 ? 9.087 9.939 -3.993 1.00 72.38 179 GLY A N 1
ATOM 1337 C CA . GLY A 1 179 ? 8.384 11.210 -3.989 1.00 72.38 179 GLY A CA 1
ATOM 1338 C C . GLY A 1 179 ? 7.978 11.738 -5.363 1.00 72.38 179 GLY A C 1
ATOM 1339 O O . GLY A 1 179 ? 8.048 11.030 -6.364 1.00 72.38 179 GLY A O 1
ATOM 1340 N N . GLY A 1 180 ? 7.480 12.979 -5.397 1.00 75.56 180 GLY A N 1
ATOM 1341 C CA . GLY A 1 180 ? 6.938 13.605 -6.603 1.00 75.56 180 GLY A CA 1
ATOM 1342 C C . GLY A 1 180 ? 5.411 13.544 -6.710 1.00 75.56 180 GLY A C 1
ATOM 1343 O O . GLY A 1 180 ? 4.684 13.520 -5.713 1.00 75.56 180 GLY A O 1
ATOM 1344 N N . ASN A 1 181 ? 4.914 13.593 -7.948 1.00 78.75 181 ASN A N 1
ATOM 1345 C CA . ASN A 1 181 ? 3.490 13.626 -8.269 1.00 78.75 181 ASN A CA 1
ATOM 1346 C C . ASN A 1 181 ? 3.188 12.788 -9.513 1.00 78.75 181 ASN A C 1
ATOM 1348 O O . ASN A 1 181 ? 3.720 13.066 -10.589 1.00 78.75 181 ASN A O 1
ATOM 1352 N N . TYR A 1 182 ? 2.259 11.840 -9.405 1.00 84.00 182 TYR A N 1
ATOM 1353 C CA . TYR A 1 182 ? 1.653 11.221 -10.581 1.00 84.00 182 TYR A CA 1
ATOM 1354 C C . TYR A 1 182 ? 0.714 12.187 -11.314 1.00 84.00 182 TYR A C 1
ATOM 1356 O O . TYR A 1 182 ? 0.021 13.010 -10.707 1.00 84.00 182 TYR A O 1
ATOM 1364 N N . THR A 1 183 ? 0.661 12.061 -12.638 1.00 82.31 183 THR A N 1
ATOM 1365 C CA . THR A 1 183 ? -0.137 12.925 -13.518 1.00 82.31 183 THR A CA 1
ATOM 1366 C C . THR A 1 183 ? -1.341 12.185 -14.107 1.00 82.31 183 THR A C 1
ATOM 1368 O O . THR A 1 183 ? -1.360 10.958 -14.195 1.00 82.31 183 THR A O 1
ATOM 1371 N N . GLY A 1 184 ? -2.378 12.932 -14.502 1.00 83.88 184 GLY A N 1
ATOM 1372 C CA . GLY A 1 184 ? -3.548 12.385 -15.200 1.00 83.88 184 GLY A CA 1
ATOM 1373 C C . GLY A 1 184 ? -4.199 11.192 -14.488 1.00 83.88 184 GLY A C 1
ATOM 1374 O O . GLY A 1 184 ? -4.539 11.275 -13.308 1.00 83.88 184 GLY A O 1
ATOM 1375 N N . ASN A 1 185 ? -4.353 10.086 -15.218 1.00 84.50 185 ASN A N 1
ATOM 1376 C CA . ASN A 1 185 ? -4.988 8.853 -14.739 1.00 84.50 185 ASN A CA 1
ATOM 1377 C C . ASN A 1 185 ? -4.048 7.955 -13.913 1.00 84.50 185 ASN A C 1
ATOM 1379 O O . ASN A 1 185 ? -4.483 6.924 -13.418 1.00 84.50 185 ASN A O 1
ATOM 1383 N N . TYR A 1 186 ? -2.775 8.328 -13.734 1.00 87.50 186 TYR A N 1
ATOM 1384 C CA . TYR A 1 186 ? -1.812 7.554 -12.936 1.00 87.50 186 TYR A CA 1
ATOM 1385 C C . TYR A 1 186 ? -1.847 7.900 -11.448 1.00 87.50 186 TYR A C 1
ATOM 1387 O O . TYR A 1 186 ? -1.122 7.306 -10.650 1.00 87.50 186 TYR A O 1
ATOM 1395 N N . LYS A 1 187 ? -2.682 8.864 -11.058 1.00 84.62 187 LYS A N 1
ATOM 1396 C CA . LYS A 1 187 ? -2.779 9.339 -9.682 1.00 84.62 187 LYS A CA 1
ATOM 1397 C C . LYS A 1 187 ? -3.183 8.222 -8.729 1.00 84.62 187 LYS A C 1
ATOM 1399 O O . LYS A 1 187 ? -4.119 7.472 -8.986 1.00 84.62 187 LYS A O 1
ATOM 1404 N N . VAL A 1 188 ? -2.500 8.173 -7.592 1.00 82.38 188 VAL A N 1
ATOM 1405 C CA . VAL A 1 188 ? -2.937 7.391 -6.441 1.00 82.38 188 VAL A CA 1
ATOM 1406 C C . VAL A 1 188 ? -3.853 8.272 -5.595 1.00 82.38 188 VAL A C 1
ATOM 1408 O O . VAL A 1 188 ? -3.502 9.401 -5.245 1.00 82.38 188 VAL A O 1
ATOM 1411 N N . CYS A 1 189 ? -5.049 7.770 -5.304 1.00 81.38 189 CYS A N 1
ATOM 1412 C CA . CYS A 1 189 ? -6.143 8.526 -4.716 1.00 81.38 189 CYS A CA 1
ATOM 1413 C C . CYS A 1 189 ? -6.775 7.767 -3.551 1.00 81.38 189 CYS A C 1
ATOM 1415 O O . CYS A 1 189 ? -7.117 6.593 -3.670 1.00 81.38 189 CYS A O 1
ATOM 1417 N N . SER A 1 190 ? -7.059 8.471 -2.455 1.00 81.50 190 SER A N 1
ATOM 1418 C CA . SER A 1 190 ? -7.891 7.950 -1.371 1.00 81.50 190 SER A CA 1
ATOM 1419 C C . SER A 1 190 ? -8.798 9.039 -0.809 1.00 81.50 190 SER A C 1
ATOM 1421 O O . SER A 1 190 ? -8.336 9.981 -0.163 1.00 81.50 190 SER A O 1
ATOM 1423 N N . THR A 1 191 ? -10.102 8.929 -1.070 1.00 80.06 191 THR A N 1
ATOM 1424 C CA . THR A 1 191 ? -11.091 9.981 -0.783 1.00 80.06 191 THR A CA 1
ATOM 1425 C C . THR A 1 191 ? -12.419 9.396 -0.309 1.00 80.06 191 THR A C 1
ATOM 1427 O O . THR A 1 191 ? -12.692 8.225 -0.521 1.00 80.06 191 THR A O 1
ATOM 1430 N N . ALA A 1 192 ? -13.258 10.187 0.359 1.00 83.12 192 ALA A N 1
ATOM 1431 C CA . ALA A 1 192 ? -14.612 9.784 0.769 1.00 83.12 192 ALA A CA 1
ATOM 1432 C C . ALA A 1 192 ? -14.720 8.466 1.582 1.00 83.12 192 ALA A C 1
ATOM 1434 O O . ALA A 1 192 ? -15.792 7.869 1.645 1.00 83.12 192 ALA A O 1
ATOM 1435 N N . ASN A 1 193 ? -13.640 7.999 2.219 1.00 84.94 193 ASN A N 1
ATOM 1436 C CA . ASN A 1 193 ? -13.684 6.851 3.124 1.00 84.94 193 ASN A CA 1
ATOM 1437 C C . ASN A 1 193 ? -14.244 7.287 4.490 1.00 84.94 193 ASN A C 1
ATOM 1439 O O . ASN A 1 193 ? -13.799 8.279 5.071 1.00 84.94 193 ASN A O 1
ATOM 1443 N N . GLY A 1 194 ? -15.206 6.538 5.024 1.00 87.19 194 GLY A N 1
ATOM 1444 C CA . GLY A 1 194 ? -15.704 6.687 6.387 1.00 87.19 194 GLY A CA 1
ATOM 1445 C C . GLY A 1 194 ? -14.744 6.034 7.377 1.00 87.19 194 GLY A C 1
ATOM 1446 O O . GLY A 1 194 ? -14.821 4.827 7.594 1.00 87.19 194 GLY A O 1
ATOM 1447 N N . VAL A 1 195 ? -13.841 6.824 7.963 1.00 83.94 195 VAL A N 1
ATOM 1448 C CA . VAL A 1 195 ? -12.764 6.347 8.847 1.00 83.94 195 VAL A CA 1
ATOM 1449 C C . VAL A 1 195 ? -13.113 6.570 10.323 1.00 83.94 195 VAL A C 1
ATOM 1451 O O . VAL A 1 195 ? -13.576 7.645 10.703 1.00 83.94 195 VAL A O 1
ATOM 1454 N N . THR A 1 196 ? -12.900 5.565 11.176 1.00 81.81 196 THR A N 1
ATOM 1455 C CA . THR A 1 196 ? -13.050 5.675 12.639 1.00 81.81 196 THR A CA 1
ATOM 1456 C C . THR A 1 196 ? -11.816 5.106 13.355 1.00 81.81 196 THR A C 1
ATOM 1458 O O . THR A 1 196 ? -11.543 3.918 13.171 1.00 81.81 196 THR A O 1
ATOM 1461 N N . PRO A 1 197 ? -11.098 5.897 14.183 1.00 67.75 197 PRO A N 1
ATOM 1462 C CA . PRO A 1 197 ? -11.383 7.289 14.564 1.00 67.75 197 PRO A CA 1
ATOM 1463 C C . PRO A 1 197 ? -11.225 8.288 13.396 1.00 67.75 197 PRO A C 1
ATOM 1465 O O . PRO A 1 197 ? -10.513 8.001 12.436 1.00 67.75 197 PRO A O 1
ATOM 1468 N N . PRO A 1 198 ? -11.913 9.446 13.437 1.00 58.75 198 PRO A N 1
ATOM 1469 C CA . PRO A 1 198 ? -11.911 10.400 12.333 1.00 58.75 198 PRO A CA 1
ATOM 1470 C C . PRO A 1 198 ? -10.534 11.044 12.088 1.00 58.75 198 PRO A C 1
ATOM 1472 O O . PRO A 1 198 ? -9.739 11.271 13.004 1.00 58.75 198 PRO A O 1
ATOM 1475 N N . VAL A 1 199 ? -10.314 11.398 10.818 1.00 56.50 199 VAL A N 1
ATOM 1476 C CA . VAL A 1 199 ? -9.055 11.850 10.186 1.00 56.50 199 VAL A CA 1
ATOM 1477 C C . VAL A 1 199 ? -8.398 13.070 10.855 1.00 56.50 199 VAL A C 1
ATOM 1479 O O . VAL A 1 199 ? -7.207 13.292 10.685 1.00 56.50 199 VAL A O 1
ATOM 1482 N N . THR A 1 200 ? -9.151 13.872 11.610 1.00 49.09 200 THR A N 1
ATOM 1483 C CA . THR A 1 200 ? -8.698 15.145 12.203 1.00 49.09 200 THR A CA 1
ATOM 1484 C C . THR A 1 200 ? -8.143 15.021 13.620 1.00 49.09 200 THR A C 1
ATOM 1486 O O . THR A 1 200 ? -7.772 16.030 14.210 1.00 49.09 200 THR A O 1
ATOM 1489 N N . SER A 1 201 ? -8.139 13.820 14.200 1.00 42.78 201 SER A N 1
ATOM 1490 C CA . SER A 1 201 ? -7.827 13.635 15.623 1.00 42.78 201 SER A CA 1
ATOM 1491 C C . SER A 1 201 ? -6.346 13.800 15.971 1.00 42.78 201 SER A C 1
ATOM 1493 O O . SER A 1 201 ? -6.046 14.057 17.133 1.00 42.78 201 SER A O 1
ATOM 1495 N N . VAL A 1 202 ? -5.433 13.720 14.997 1.00 43.50 202 VAL A N 1
ATOM 1496 C CA . VAL A 1 202 ? -3.998 13.968 15.194 1.00 43.50 202 VAL A CA 1
ATOM 1497 C C . VAL A 1 202 ? -3.446 14.637 13.928 1.00 43.50 202 VAL A C 1
ATOM 1499 O O . VAL A 1 202 ? -3.940 14.373 12.839 1.00 43.50 202 VAL A O 1
ATOM 1502 N N . GLY A 1 203 ? -2.502 15.575 14.048 1.00 43.72 203 GLY A N 1
ATOM 1503 C CA . GLY A 1 203 ? -2.119 16.560 13.015 1.00 43.72 203 GLY A CA 1
ATOM 1504 C C . GLY A 1 203 ? -1.630 16.045 11.646 1.00 43.72 203 GLY A C 1
ATOM 1505 O O . GLY A 1 203 ? -1.316 16.871 10.784 1.00 43.72 203 GLY A O 1
ATOM 1506 N N . VAL A 1 204 ? -1.623 14.729 11.421 1.00 48.94 204 VAL A N 1
ATOM 1507 C CA . VAL A 1 204 ? -1.257 14.025 10.185 1.00 48.94 204 VAL A CA 1
ATOM 1508 C C . VAL A 1 204 ? -2.477 13.218 9.733 1.00 48.94 204 VAL A C 1
ATOM 1510 O O . VAL A 1 204 ? -3.129 12.561 10.541 1.00 48.94 204 VAL A O 1
ATOM 1513 N N . SER A 1 205 ? -2.844 13.296 8.453 1.00 50.72 205 SER A N 1
ATOM 1514 C CA . SER A 1 205 ? -4.063 12.658 7.945 1.00 50.72 205 SER A CA 1
ATOM 1515 C C . SER A 1 205 ? -3.959 11.129 8.037 1.00 50.72 205 SER A C 1
ATOM 1517 O O . SER A 1 205 ? -3.417 10.501 7.138 1.00 50.72 205 SER A O 1
ATOM 1519 N N . TYR A 1 206 ? -4.564 10.504 9.055 1.00 49.34 206 TYR A N 1
ATOM 1520 C CA . TYR A 1 206 ? -4.685 9.036 9.157 1.00 49.34 206 TYR A CA 1
ATOM 1521 C C . TYR A 1 206 ? -5.321 8.378 7.946 1.00 49.34 206 TYR A C 1
ATOM 1523 O O . TYR A 1 206 ? -5.255 7.166 7.797 1.00 49.34 206 TYR A O 1
ATOM 1531 N N . GLN A 1 207 ? -6.000 9.143 7.100 1.00 48.28 207 GLN A N 1
ATOM 1532 C CA . GLN A 1 207 ? -6.563 8.579 5.895 1.00 48.28 207 GLN A CA 1
ATOM 1533 C C . GLN A 1 207 ? -5.471 8.118 4.937 1.00 48.28 207 GLN A C 1
ATOM 1535 O O . GLN A 1 207 ? -5.747 7.186 4.206 1.00 48.28 207 GLN A O 1
ATOM 1540 N N . ASN A 1 208 ? -4.292 8.749 4.949 1.00 54.91 208 ASN A N 1
ATOM 1541 C CA . ASN A 1 208 ? -3.224 8.532 3.984 1.00 54.91 208 ASN A CA 1
ATOM 1542 C C . ASN A 1 208 ? -1.893 8.951 4.590 1.00 54.91 208 ASN A C 1
ATOM 1544 O O . ASN A 1 208 ? -1.657 10.141 4.804 1.00 54.91 208 ASN A O 1
ATOM 1548 N N . LEU A 1 209 ? -1.040 7.973 4.850 1.00 57.00 209 LEU A N 1
ATOM 1549 C CA . LEU A 1 209 ? 0.360 8.240 5.110 1.00 57.00 209 LEU A CA 1
ATOM 1550 C C . LEU A 1 209 ? 1.150 7.777 3.912 1.00 57.00 209 LEU A C 1
ATOM 1552 O O . LEU A 1 209 ? 1.030 6.623 3.497 1.00 57.00 209 LEU A O 1
ATOM 1556 N N . ASP A 1 210 ? 1.926 8.712 3.399 1.00 58.66 210 ASP A N 1
ATOM 1557 C CA . ASP A 1 210 ? 3.014 8.389 2.521 1.00 58.66 210 ASP A CA 1
ATOM 1558 C C . ASP A 1 210 ? 4.247 8.133 3.382 1.00 58.66 210 ASP A C 1
ATOM 1560 O O . ASP A 1 210 ? 4.695 8.997 4.145 1.00 58.66 210 ASP A O 1
ATOM 1564 N N . LEU A 1 211 ? 4.720 6.900 3.328 1.00 59.47 211 LEU A N 1
ATOM 1565 C CA . LEU A 1 211 ? 5.981 6.529 3.923 1.00 59.47 211 LEU A CA 1
ATOM 1566 C C . LEU A 1 211 ? 7.012 6.593 2.813 1.00 59.47 211 LEU A C 1
ATOM 1568 O O . LEU A 1 211 ? 6.854 5.880 1.836 1.00 59.47 211 LEU A O 1
ATOM 1572 N N . ASN A 1 212 ? 8.141 7.273 3.021 1.00 61.94 212 ASN A N 1
ATOM 1573 C CA . ASN A 1 212 ? 9.381 6.825 2.382 1.00 61.94 212 ASN A CA 1
ATOM 1574 C C . ASN A 1 212 ? 9.745 5.455 2.988 1.00 61.94 212 ASN A C 1
ATOM 1576 O O . ASN A 1 212 ? 10.692 5.336 3.759 1.00 61.94 212 ASN A O 1
ATOM 1580 N N . LEU A 1 213 ? 8.909 4.437 2.748 1.00 65.00 213 LEU A N 1
ATOM 1581 C CA . LEU A 1 213 ? 8.940 3.155 3.441 1.00 65.00 213 LEU A CA 1
ATOM 1582 C C . LEU A 1 213 ? 10.274 2.486 3.172 1.00 65.00 213 LEU A C 1
ATOM 1584 O O . LEU A 1 213 ? 10.883 1.955 4.091 1.00 65.00 213 LEU A O 1
ATOM 1588 N N . PHE A 1 214 ? 10.762 2.606 1.939 1.00 62.19 214 PHE A N 1
ATOM 1589 C CA . PHE A 1 214 ? 12.101 2.185 1.581 1.00 62.19 214 PHE A CA 1
ATOM 1590 C C . PHE A 1 214 ? 13.163 2.885 2.435 1.00 62.19 214 PHE A C 1
ATOM 1592 O O . PHE A 1 214 ? 13.901 2.210 3.143 1.00 62.19 214 PHE A O 1
ATOM 1599 N N . GLY A 1 215 ? 13.189 4.220 2.461 1.00 60.97 215 GLY A N 1
ATOM 1600 C CA . GLY A 1 215 ? 14.157 4.966 3.261 1.00 60.97 215 GLY A CA 1
ATOM 1601 C C . GLY A 1 215 ? 14.044 4.710 4.766 1.00 60.97 215 GLY A C 1
ATOM 1602 O O . GLY A 1 215 ? 15.039 4.786 5.481 1.00 60.97 215 GLY A O 1
ATOM 1603 N N . LEU A 1 216 ? 12.851 4.397 5.276 1.00 62.56 216 LEU A N 1
ATOM 1604 C CA . LEU A 1 216 ? 12.640 3.987 6.666 1.00 62.56 216 LEU A CA 1
ATOM 1605 C C . LEU A 1 216 ? 13.171 2.570 6.914 1.00 62.56 216 LEU A C 1
ATOM 1607 O O . LEU A 1 216 ? 13.792 2.323 7.945 1.00 62.56 216 LEU A O 1
ATOM 1611 N N . MET A 1 217 ? 12.969 1.643 5.978 1.00 61.81 217 MET A N 1
ATOM 1612 C CA . MET A 1 217 ? 13.501 0.280 6.061 1.00 61.81 217 MET A CA 1
ATOM 1613 C C . MET A 1 217 ? 15.027 0.246 5.934 1.00 61.81 217 MET A C 1
ATOM 1615 O O . MET A 1 217 ? 15.668 -0.536 6.630 1.00 61.81 217 MET A O 1
ATOM 1619 N N . THR A 1 218 ? 15.619 1.108 5.104 1.00 60.28 218 THR A N 1
ATOM 1620 C CA . THR A 1 218 ? 17.076 1.199 4.913 1.00 60.28 218 THR A CA 1
ATOM 1621 C C . THR A 1 218 ? 17.758 2.214 5.820 1.00 60.28 218 THR A C 1
ATOM 1623 O O . THR A 1 218 ? 18.962 2.413 5.699 1.00 60.28 218 THR A O 1
ATOM 1626 N N . GLN A 1 219 ? 17.010 2.868 6.715 1.00 62.81 219 GLN A N 1
ATOM 1627 C CA . GLN A 1 219 ? 17.514 3.899 7.635 1.00 62.81 219 GLN A CA 1
ATOM 1628 C C . GLN A 1 219 ? 18.156 5.109 6.934 1.00 62.81 219 GLN A C 1
ATOM 1630 O O . GLN A 1 219 ? 18.902 5.870 7.541 1.00 62.81 219 GLN A O 1
ATOM 1635 N N . THR A 1 220 ? 17.842 5.316 5.656 1.00 56.03 220 THR A N 1
ATOM 1636 C CA . THR A 1 220 ? 18.303 6.463 4.866 1.00 56.03 220 THR A CA 1
ATOM 1637 C C . THR A 1 220 ? 17.326 7.636 4.934 1.00 56.03 220 THR A C 1
ATOM 1639 O O . THR A 1 220 ? 17.578 8.676 4.343 1.00 56.03 220 THR A O 1
ATOM 1642 N N . SER A 1 221 ? 16.208 7.517 5.657 1.00 55.88 221 SER A N 1
ATOM 1643 C CA . SER A 1 221 ? 15.266 8.619 5.884 1.00 55.88 221 SER A CA 1
ATOM 1644 C C . SER A 1 221 ? 14.789 8.675 7.334 1.00 55.88 221 SER A C 1
ATOM 1646 O O . SER A 1 221 ? 14.689 7.644 7.998 1.00 55.88 221 SER A O 1
ATOM 1648 N N . SER A 1 222 ? 14.467 9.881 7.814 1.00 55.09 222 SER A N 1
ATOM 1649 C CA . SER A 1 222 ? 13.859 10.097 9.132 1.00 55.09 222 SER A CA 1
ATOM 1650 C C . SER A 1 222 ? 12.381 10.481 9.005 1.00 55.09 222 SER A C 1
ATOM 1652 O O . SER A 1 222 ? 11.955 11.030 7.993 1.00 55.09 222 SER A O 1
ATOM 1654 N N . PHE A 1 223 ? 11.599 10.238 10.062 1.00 50.38 223 PHE A N 1
ATOM 1655 C CA . PHE A 1 223 ? 10.173 10.592 10.144 1.00 50.38 223 PHE A CA 1
ATOM 1656 C C . PHE A 1 223 ? 9.901 12.111 10.155 1.00 50.38 223 PHE A C 1
ATOM 1658 O O . PHE A 1 223 ? 8.745 12.533 10.138 1.00 50.38 223 PHE A O 1
ATOM 1665 N N . ALA A 1 224 ? 10.938 12.956 10.153 1.00 47.66 224 ALA A N 1
ATOM 1666 C CA . ALA A 1 224 ? 10.812 14.410 10.094 1.00 47.66 224 ALA A CA 1
ATOM 1667 C C . ALA A 1 224 ? 10.451 14.902 8.679 1.00 47.66 224 ALA A C 1
ATOM 1669 O O . ALA A 1 224 ? 11.072 15.818 8.141 1.00 47.66 224 ALA A O 1
ATOM 1670 N N . PHE A 1 225 ? 9.434 14.295 8.064 1.00 49.34 225 PHE A N 1
ATOM 1671 C CA . PHE A 1 225 ? 8.843 14.809 6.840 1.00 49.34 225 PHE A CA 1
ATOM 1672 C C . PHE A 1 225 ? 8.281 16.206 7.141 1.00 49.34 225 PHE A C 1
ATOM 1674 O O . PHE A 1 225 ? 7.529 16.354 8.113 1.00 49.34 225 PHE A O 1
ATOM 1681 N N . PRO A 1 226 ? 8.599 17.243 6.347 1.00 42.31 226 PRO A N 1
ATOM 1682 C CA . PRO A 1 226 ? 7.869 18.498 6.429 1.00 42.31 226 PRO A CA 1
ATOM 1683 C C . PRO A 1 226 ? 6.423 18.158 6.088 1.00 42.31 226 PRO A C 1
ATOM 1685 O O . PRO A 1 226 ? 6.172 17.862 4.927 1.00 42.31 226 PRO A O 1
ATOM 1688 N N . ASN A 1 227 ? 5.549 18.087 7.110 1.00 44.09 227 ASN A N 1
ATOM 1689 C CA . ASN A 1 227 ? 4.132 17.697 7.049 1.00 44.09 227 ASN A CA 1
ATOM 1690 C C . ASN A 1 227 ? 3.718 17.306 5.624 1.00 44.09 227 ASN A C 1
ATOM 1692 O O . ASN A 1 227 ? 3.404 18.235 4.868 1.00 44.09 227 ASN A O 1
ATOM 1696 N N . PRO A 1 228 ? 3.795 16.011 5.230 1.00 45.25 228 PRO A N 1
ATOM 1697 C CA . PRO A 1 228 ? 3.578 15.622 3.838 1.00 45.25 228 PRO A CA 1
ATOM 1698 C C . PRO A 1 228 ? 2.298 16.315 3.374 1.00 45.25 228 PRO A C 1
ATOM 1700 O O . PRO A 1 228 ? 1.344 16.306 4.170 1.00 45.25 228 PRO A O 1
ATOM 1703 N N . PRO A 1 229 ? 2.301 17.006 2.208 1.00 46.38 229 PRO A N 1
ATOM 1704 C CA . PRO A 1 229 ? 1.189 17.824 1.768 1.00 46.38 229 PRO A CA 1
ATOM 1705 C C . PRO A 1 229 ? -0.071 17.025 2.023 1.00 46.38 229 PRO A C 1
ATOM 1707 O O . PRO A 1 229 ? -0.259 15.925 1.496 1.00 46.38 229 PRO A O 1
ATOM 1710 N N . ARG A 1 230 ? -0.872 17.519 2.972 1.00 47.78 230 ARG A N 1
ATOM 1711 C CA . ARG A 1 230 ? -2.139 16.883 3.306 1.00 47.78 230 ARG A CA 1
ATOM 1712 C C . ARG A 1 230 ? -2.872 16.731 1.988 1.00 47.78 230 ARG A C 1
ATOM 1714 O O . ARG A 1 230 ? -2.823 17.660 1.185 1.00 47.78 230 ARG A O 1
ATOM 1721 N N . LEU A 1 231 ? -3.562 15.606 1.783 1.00 51.84 231 LEU A N 1
ATOM 1722 C CA . LEU A 1 231 ? -4.443 15.506 0.626 1.00 51.84 231 LEU A CA 1
ATOM 1723 C C . LEU A 1 231 ? -5.272 16.768 0.536 1.00 51.84 231 LEU A C 1
ATOM 1725 O O . LEU A 1 231 ? -6.035 17.095 1.453 1.00 51.84 231 LEU A O 1
ATOM 1729 N N . GLU A 1 232 ? -5.110 17.442 -0.588 1.00 48.84 232 GLU A N 1
ATOM 1730 C CA . GLU A 1 232 ? -5.977 18.528 -0.956 1.00 48.84 232 GLU A CA 1
ATOM 1731 C C . GLU A 1 232 ? -7.376 17.915 -1.069 1.00 48.84 232 GLU A C 1
ATOM 1733 O O . GLU A 1 232 ? -7.646 17.033 -1.887 1.00 48.84 232 GLU A O 1
ATOM 1738 N N . LYS A 1 233 ? -8.269 18.293 -0.149 1.00 43.84 233 LYS A N 1
ATOM 1739 C CA . LYS A 1 233 ? -9.665 17.822 -0.151 1.00 43.84 233 LYS A CA 1
ATOM 1740 C C . LYS A 1 233 ? -10.494 18.527 -1.230 1.00 43.84 233 LYS A C 1
ATOM 1742 O O . LYS A 1 233 ? -11.629 18.130 -1.481 1.00 43.84 233 LYS A O 1
ATOM 1747 N N . SER A 1 234 ? -9.943 19.572 -1.842 1.00 43.34 234 SER A N 1
ATOM 1748 C CA . SER A 1 234 ? -10.560 20.396 -2.877 1.00 43.34 234 SER A CA 1
ATOM 1749 C C . SER A 1 234 ? -9.481 21.079 -3.732 1.00 43.34 234 SER A C 1
ATOM 1751 O O . SER A 1 234 ? -8.325 21.168 -3.333 1.00 43.34 234 SER A O 1
ATOM 1753 N N . GLY A 1 235 ? -9.849 21.555 -4.924 1.00 51.84 235 GLY A N 1
ATOM 1754 C CA . GLY A 1 235 ? -8.932 22.233 -5.853 1.00 51.84 235 GLY A CA 1
ATOM 1755 C C . GLY A 1 235 ? -8.357 21.323 -6.946 1.00 51.84 235 GLY A C 1
ATOM 1756 O O . GLY A 1 235 ? -8.704 20.150 -7.044 1.00 51.84 235 GLY A O 1
ATOM 1757 N N . ALA A 1 236 ? -7.479 21.867 -7.795 1.00 50.38 236 ALA A N 1
ATOM 1758 C CA . ALA A 1 236 ? -6.928 21.169 -8.970 1.00 50.38 236 ALA A CA 1
ATOM 1759 C C . ALA A 1 236 ? -6.109 19.903 -8.628 1.00 50.38 236 ALA A C 1
ATOM 1761 O O . ALA A 1 236 ? -5.941 19.018 -9.468 1.00 50.38 236 ALA A O 1
ATOM 1762 N N . ASN A 1 237 ? -5.644 19.805 -7.380 1.00 53.56 237 ASN A N 1
ATOM 1763 C CA . ASN A 1 237 ? -4.884 18.675 -6.846 1.00 53.56 237 ASN A CA 1
ATOM 1764 C C . ASN A 1 237 ? -5.727 17.751 -5.956 1.00 53.56 237 ASN A C 1
ATOM 1766 O O . ASN A 1 237 ? -5.173 16.846 -5.327 1.00 53.56 237 ASN A O 1
ATOM 1770 N N . ALA A 1 238 ? -7.052 17.951 -5.918 1.00 57.94 238 ALA A N 1
ATOM 1771 C CA . ALA A 1 238 ? -7.946 17.094 -5.160 1.00 57.94 238 ALA A CA 1
ATOM 1772 C C . ALA A 1 238 ? -7.701 15.623 -5.506 1.00 57.94 238 ALA A C 1
ATOM 1774 O O . ALA A 1 238 ? -7.456 15.286 -6.669 1.00 57.94 238 ALA A O 1
ATOM 1775 N N . CYS A 1 239 ? -7.762 14.754 -4.496 1.00 60.56 239 CYS A N 1
ATOM 1776 C CA . CYS A 1 239 ? -7.650 13.307 -4.688 1.00 60.56 239 CYS A CA 1
ATOM 1777 C C . CYS A 1 239 ? -6.271 12.812 -5.179 1.00 60.56 239 CYS A C 1
ATOM 1779 O O . CYS A 1 239 ? -6.187 11.716 -5.719 1.00 60.56 239 CYS A O 1
ATOM 1781 N N . THR A 1 240 ? -5.190 13.574 -4.988 1.00 59.59 240 THR A N 1
ATOM 1782 C CA . THR A 1 240 ? -3.825 13.107 -5.301 1.00 59.59 240 THR A CA 1
ATOM 1783 C C . THR A 1 240 ? -3.041 12.924 -4.004 1.00 59.59 240 THR A C 1
ATOM 1785 O O . THR A 1 240 ? -2.938 13.873 -3.229 1.00 59.59 240 THR A O 1
ATOM 1788 N N . ILE A 1 241 ? -2.508 11.723 -3.751 1.00 61.94 241 ILE A N 1
ATOM 1789 C CA . ILE A 1 241 ? -1.455 11.543 -2.741 1.00 61.94 241 ILE A CA 1
ATOM 1790 C C . ILE A 1 241 ? -0.150 12.025 -3.377 1.00 61.94 241 ILE A C 1
ATOM 1792 O O . ILE A 1 241 ? 0.217 11.570 -4.461 1.00 61.94 241 ILE A O 1
ATOM 1796 N N . THR A 1 242 ? 0.498 12.997 -2.745 1.00 56.22 242 THR A N 1
ATOM 1797 C CA . THR A 1 242 ? 1.713 13.628 -3.256 1.00 56.22 242 THR A CA 1
ATOM 1798 C C . THR A 1 242 ? 2.761 13.686 -2.162 1.00 56.22 242 THR A C 1
ATOM 1800 O O . THR A 1 242 ? 2.446 13.889 -0.987 1.00 56.22 242 THR A O 1
ATOM 1803 N N . LEU A 1 243 ? 4.018 13.530 -2.561 1.00 55.16 243 LEU A N 1
ATOM 1804 C CA . LEU A 1 243 ? 5.160 13.714 -1.679 1.00 55.16 243 LEU A CA 1
ATOM 1805 C C . LEU A 1 243 ? 5.940 14.937 -2.134 1.00 55.16 243 LEU A C 1
ATOM 1807 O O . LEU A 1 243 ? 6.232 15.060 -3.330 1.00 55.16 243 LEU A O 1
ATOM 1811 N N . PRO A 1 244 ? 6.347 15.817 -1.205 1.00 55.16 244 PRO A N 1
ATOM 1812 C CA . PRO A 1 244 ? 7.366 16.782 -1.545 1.00 55.16 244 PRO A CA 1
ATOM 1813 C C . PRO A 1 244 ? 8.655 16.004 -1.868 1.00 55.16 244 PRO A C 1
ATOM 1815 O O . PRO A 1 244 ? 8.873 14.925 -1.306 1.00 55.16 244 PRO A O 1
ATOM 1818 N N . PRO A 1 245 ? 9.518 16.523 -2.755 1.00 52.00 245 PRO A N 1
ATOM 1819 C CA . PRO A 1 245 ? 10.849 15.961 -2.939 1.00 52.00 245 PRO A CA 1
ATOM 1820 C C . PRO A 1 245 ? 11.531 15.790 -1.577 1.00 52.00 245 PRO A C 1
ATOM 1822 O O . PRO A 1 245 ? 11.510 16.708 -0.752 1.00 52.00 245 PRO A O 1
ATOM 1825 N N . VAL A 1 246 ? 12.093 14.609 -1.318 1.00 51.84 246 VAL A N 1
ATOM 1826 C CA . VAL A 1 246 ? 12.799 14.343 -0.062 1.00 51.84 246 VAL A CA 1
ATOM 1827 C C . VAL A 1 246 ? 14.099 15.149 -0.086 1.00 51.84 246 VAL A C 1
ATOM 1829 O O . VAL A 1 246 ? 14.988 14.884 -0.886 1.00 51.84 246 VAL A O 1
ATOM 1832 N N . THR A 1 247 ? 14.211 16.169 0.766 1.00 40.09 247 THR A N 1
ATOM 1833 C CA . THR A 1 247 ? 15.418 17.006 0.872 1.00 40.09 247 THR A CA 1
ATOM 1834 C C . THR A 1 247 ? 16.059 16.867 2.246 1.00 40.09 247 THR A C 1
ATOM 1836 O O . THR A 1 247 ? 15.345 16.851 3.246 1.00 40.09 247 THR A O 1
ATOM 1839 N N . GLY A 1 248 ? 17.394 16.875 2.311 1.00 37.44 248 GLY A N 1
ATOM 1840 C CA . GLY A 1 248 ? 18.125 16.952 3.582 1.00 37.44 248 GLY A CA 1
ATOM 1841 C C . GLY A 1 248 ? 18.390 15.602 4.245 1.00 37.44 248 GLY A C 1
ATOM 1842 O O . GLY A 1 248 ? 18.123 15.440 5.433 1.00 37.44 248 GLY A O 1
ATOM 1843 N N . TYR A 1 249 ? 18.941 14.647 3.491 1.00 40.53 249 TYR A N 1
ATOM 1844 C CA . TYR A 1 249 ? 19.538 13.444 4.069 1.00 40.53 249 TYR A CA 1
ATOM 1845 C C . TYR A 1 249 ? 20.565 13.839 5.145 1.00 40.53 249 TYR A C 1
ATOM 1847 O O . TYR A 1 249 ? 21.451 14.646 4.846 1.00 40.53 249 TYR A O 1
ATOM 1855 N N . PRO A 1 250 ? 20.495 13.303 6.377 1.00 35.22 250 PRO A N 1
ATOM 1856 C CA . PRO A 1 250 ? 21.686 13.251 7.202 1.00 35.22 250 PRO A CA 1
ATOM 1857 C C . PRO A 1 250 ? 22.670 12.316 6.492 1.00 35.22 250 PRO A C 1
ATOM 1859 O O . PRO A 1 250 ? 22.351 11.159 6.221 1.00 35.22 250 PRO A O 1
ATOM 1862 N N . SER A 1 251 ? 23.814 12.881 6.108 1.00 35.62 251 SER A N 1
ATOM 1863 C CA . SER A 1 251 ? 24.989 12.148 5.630 1.00 35.62 251 SER A CA 1
ATOM 1864 C C . SER A 1 251 ? 25.453 11.106 6.635 1.00 35.62 251 SER A C 1
ATOM 1866 O O . SER A 1 251 ? 25.436 11.463 7.838 1.00 35.62 251 SER A O 1
#